Protein AF-A0A815AAV8-F1 (afdb_monomer)

Radius of gyration: 46.75 Å; Cα contacts (8 Å, |Δi|>4): 54; chains: 1; bounding box: 108×46×144 Å

Solvent-accessible surface area (backbone atoms only — not comparable to full-atom values): 14112 Å² total; per-residue (Å²): 130,71,78,63,59,63,57,61,59,57,62,67,58,63,65,59,54,64,58,54,57,60,62,62,68,70,74,80,82,80,85,85,88,85,92,78,97,67,88,74,81,70,80,81,64,64,91,87,64,76,57,72,62,58,58,65,63,33,88,57,62,83,54,61,83,68,66,88,52,78,56,52,62,54,51,54,49,52,53,50,52,52,53,50,39,50,52,50,26,55,50,30,47,53,52,26,53,54,31,49,53,51,41,56,56,51,71,72,41,89,85,62,54,69,71,57,56,49,52,39,52,53,49,29,53,52,28,49,56,48,26,52,52,33,45,52,53,38,51,49,51,54,49,53,54,57,68,47,43,63,62,52,51,52,56,52,46,56,53,48,53,55,50,50,55,52,49,52,51,54,52,51,51,51,52,53,52,52,51,53,50,52,57,74,67,44,57,89,76,38,66,67,55,54,50,53,51,52,52,51,53,50,55,60,69,65,64,52,72,65,63,52,52,50,53,44,29,48,72,75,38,88,64,40,88,72,84,72,93,67,94,74,81,83,82,129

Foldseek 3Di:
DPVPVLVVVVVVPPPPVVVVVVVVVVPPDDDDDDDDDDPDPPPPPPPPPDDVVVVVPPPCVVVPLPPVCPCVVVVVVLVVQLVVLVVQLVVLVVQLVVLVVVLVVQVPDPPDDPVVNVVSVVSNVVSVVSNVVSVVVNVVSVVVVVVCVVVVVVVVVVSVVVNVVVVVVVVVVVVVVVVSVVVVPPCVPDVVVVVVVVVVVVVVVPDDPVVVVVVCCCPPNDVPDDDDDDDDDPDD

InterPro domains:
  IPR027267 AH/BAR domain superfamily [G3DSA:1.20.1270.60] (69-222)
  IPR027267 AH/BAR domain superfamily [SSF103657] (76-233)

Mean predicted aligned error: 16.75 Å

Structure (mmCIF, N/CA/C/O backbone):
data_AF-A0A815AAV8-F1
#
_entry.id   AF-A0A815AAV8-F1
#
loop_
_atom_site.group_PDB
_atom_site.id
_atom_site.type_symbol
_atom_site.label_atom_id
_atom_site.label_alt_id
_atom_site.label_comp_id
_atom_site.label_asym_id
_atom_site.label_entity_id
_atom_site.label_seq_id
_atom_site.pdbx_PDB_ins_code
_atom_site.Cartn_x
_atom_site.Cartn_y
_atom_site.Cartn_z
_atom_site.occupancy
_atom_site.B_iso_or_equiv
_atom_site.auth_seq_id
_atom_site.auth_comp_id
_atom_site.auth_asym_id
_atom_site.auth_atom_id
_atom_site.pdbx_PDB_model_num
ATOM 1 N N . MET A 1 1 ? -5.341 -4.456 19.714 1.00 33.59 1 MET A N 1
ATOM 2 C CA . MET A 1 1 ? -4.659 -4.793 18.442 1.00 33.59 1 MET A CA 1
ATOM 3 C C . MET A 1 1 ? -4.976 -3.816 17.299 1.00 33.59 1 MET A C 1
ATOM 5 O O . MET A 1 1 ? -4.278 -3.845 16.300 1.00 33.59 1 MET A O 1
ATOM 9 N N . THR A 1 2 ? -5.929 -2.890 17.454 1.00 35.12 2 THR A N 1
ATOM 10 C CA . THR A 1 2 ? -6.376 -1.930 16.420 1.00 35.12 2 THR A CA 1
ATOM 11 C C . THR A 1 2 ? -5.434 -0.741 16.169 1.00 35.12 2 THR A C 1
ATOM 13 O O . THR A 1 2 ? -5.364 -0.239 15.056 1.00 35.12 2 THR A O 1
ATOM 16 N N . LYS A 1 3 ? -4.620 -0.333 17.154 1.00 36.94 3 LYS A N 1
ATOM 17 C CA . LYS A 1 3 ? -3.785 0.887 17.060 1.00 36.94 3 LYS A CA 1
ATOM 18 C C . LYS A 1 3 ? -2.592 0.823 16.090 1.00 36.94 3 LYS A C 1
ATOM 20 O O . LYS A 1 3 ? -2.018 1.862 15.782 1.00 36.94 3 LYS A O 1
ATOM 25 N N . ASN A 1 4 ? -2.187 -0.364 15.630 1.00 33.09 4 ASN A N 1
ATOM 26 C CA . ASN A 1 4 ? -1.029 -0.498 14.732 1.00 33.09 4 ASN A CA 1
ATOM 27 C C . ASN A 1 4 ? -1.376 -0.307 13.251 1.00 33.09 4 ASN A C 1
ATOM 29 O O . ASN A 1 4 ? -0.506 0.087 12.480 1.00 33.09 4 ASN A O 1
ATOM 33 N N . TRP A 1 5 ? -2.629 -0.540 12.860 1.00 35.09 5 TRP A N 1
ATOM 34 C CA . TRP A 1 5 ? -3.048 -0.453 11.460 1.00 35.09 5 TRP A CA 1
ATOM 35 C C . TRP A 1 5 ? -3.215 1.001 11.004 1.00 35.09 5 TRP A C 1
ATOM 37 O O . TRP A 1 5 ? -2.760 1.364 9.922 1.00 35.09 5 TRP A O 1
ATOM 47 N N . GLU A 1 6 ? -3.740 1.867 11.877 1.00 35.12 6 GLU A N 1
ATOM 48 C CA . GLU A 1 6 ? -3.907 3.302 11.599 1.00 35.12 6 GLU A CA 1
ATOM 49 C C . GLU A 1 6 ? -2.572 4.018 11.333 1.00 35.12 6 GLU A C 1
ATOM 51 O O . GLU A 1 6 ? -2.491 4.890 10.473 1.00 35.12 6 GLU A O 1
ATOM 56 N N . ARG A 1 7 ? -1.497 3.631 12.037 1.00 36.56 7 ARG A N 1
ATOM 57 C CA . ARG A 1 7 ? -0.166 4.246 11.880 1.00 36.56 7 ARG A CA 1
ATOM 58 C C . ARG A 1 7 ? 0.551 3.836 10.596 1.00 36.56 7 ARG A C 1
ATOM 60 O O . ARG A 1 7 ? 1.306 4.642 10.060 1.00 36.56 7 ARG A O 1
ATOM 67 N N . PHE A 1 8 ? 0.337 2.613 10.114 1.00 32.69 8 PHE A N 1
ATOM 68 C CA . PHE A 1 8 ? 1.000 2.121 8.903 1.00 32.69 8 PHE A CA 1
ATOM 69 C C . PHE A 1 8 ? 0.417 2.760 7.635 1.00 32.69 8 PHE A C 1
ATOM 71 O O . PHE A 1 8 ? 1.166 3.103 6.723 1.00 32.69 8 PHE A O 1
ATOM 78 N N . PHE A 1 9 ? -0.897 3.003 7.613 1.00 36.38 9 PHE A N 1
ATOM 79 C CA . PHE A 1 9 ? -1.573 3.661 6.491 1.00 36.38 9 PHE A CA 1
ATOM 80 C C . PHE A 1 9 ? -1.271 5.167 6.405 1.00 36.38 9 PHE A C 1
ATOM 82 O O . PHE A 1 9 ? -1.051 5.689 5.313 1.00 36.38 9 PHE A O 1
ATOM 89 N N . PHE A 1 10 ? -1.192 5.864 7.545 1.00 36.69 10 PHE A N 1
ATOM 90 C CA . PHE A 1 10 ? -0.995 7.322 7.578 1.00 36.69 10 PHE A CA 1
ATOM 91 C C . PHE A 1 10 ? 0.394 7.781 7.109 1.00 36.69 10 PHE A C 1
ATOM 93 O O . PHE A 1 10 ? 0.521 8.825 6.478 1.00 36.69 10 PHE A O 1
ATOM 100 N N . ILE A 1 11 ? 1.450 7.013 7.399 1.00 40.12 11 ILE A N 1
ATOM 101 C CA . ILE A 1 11 ? 2.832 7.434 7.100 1.00 40.12 11 ILE A CA 1
ATOM 102 C C . ILE A 1 11 ? 3.170 7.259 5.611 1.00 40.12 11 ILE A C 1
ATOM 104 O O . ILE A 1 11 ? 3.968 8.021 5.070 1.00 40.12 11 ILE A O 1
ATOM 108 N N . SER A 1 12 ? 2.550 6.291 4.929 1.00 40.09 12 SER A N 1
ATOM 109 C CA . SER A 1 12 ? 2.880 5.992 3.531 1.00 40.09 12 SER A CA 1
ATOM 110 C C . SER A 1 12 ? 2.244 6.970 2.533 1.00 40.09 12 SER A C 1
ATOM 112 O O . SER A 1 12 ? 2.789 7.171 1.447 1.00 40.09 12 SER A O 1
ATOM 114 N N . CYS A 1 13 ? 1.129 7.617 2.899 1.00 40.25 13 CYS A N 1
ATOM 115 C CA . CYS A 1 13 ? 0.383 8.462 1.970 1.00 40.25 13 CYS A CA 1
ATOM 116 C C . CYS A 1 13 ? 0.801 9.941 1.993 1.00 40.25 13 CYS A C 1
ATOM 118 O O . CYS A 1 13 ? 0.977 10.516 0.929 1.00 40.25 13 CYS A O 1
ATOM 120 N N . ASP A 1 14 ? 1.053 10.563 3.149 1.00 39.22 14 ASP A N 1
ATOM 121 C CA . ASP A 1 14 ? 1.273 12.024 3.192 1.00 39.22 14 ASP A CA 1
ATOM 122 C C . ASP A 1 14 ? 2.685 12.479 2.775 1.00 39.22 14 ASP A C 1
ATOM 124 O O . ASP A 1 14 ? 2.860 13.572 2.233 1.00 39.22 14 ASP A O 1
ATOM 128 N N . GLN A 1 15 ? 3.725 11.664 2.990 1.00 41.19 15 GLN A N 1
ATOM 129 C CA . GLN A 1 15 ? 5.104 12.146 2.800 1.00 41.19 15 GLN A CA 1
ATOM 130 C C . GLN A 1 15 ? 5.616 12.079 1.356 1.00 41.19 15 GLN A C 1
ATOM 132 O O . GLN A 1 15 ? 6.519 12.835 1.001 1.00 41.19 15 GLN A O 1
ATOM 137 N N . HIS A 1 16 ? 5.035 11.242 0.491 1.00 46.91 16 HIS A N 1
ATOM 138 C CA . HIS A 1 16 ? 5.487 11.144 -0.902 1.00 46.91 16 HIS A CA 1
ATOM 139 C C . HIS A 1 16 ? 4.885 12.208 -1.832 1.00 46.91 16 HIS A C 1
ATOM 141 O O . HIS A 1 16 ? 5.521 12.570 -2.823 1.00 46.91 16 HIS A O 1
ATOM 147 N N . TRP A 1 17 ? 3.710 12.759 -1.517 1.00 41.12 17 TRP A N 1
ATOM 148 C CA . TRP A 1 17 ? 3.059 13.756 -2.377 1.00 41.12 17 TRP A CA 1
ATOM 149 C C . TRP A 1 17 ? 3.704 15.148 -2.295 1.00 41.12 17 TRP A C 1
ATOM 151 O O . TRP A 1 17 ? 3.818 15.830 -3.315 1.00 41.12 17 TRP A O 1
ATOM 161 N N . LEU A 1 18 ? 4.218 15.548 -1.126 1.00 37.09 18 LEU A N 1
ATOM 162 C CA . LEU A 1 18 ? 4.901 16.841 -0.948 1.00 37.09 18 LEU A CA 1
ATOM 163 C C . LEU A 1 18 ? 6.240 16.936 -1.700 1.00 37.09 18 LEU A C 1
ATOM 165 O O . LEU A 1 18 ? 6.660 18.032 -2.075 1.00 37.09 18 LEU A O 1
ATOM 169 N N . VAL A 1 19 ? 6.896 15.803 -1.966 1.00 43.88 19 VAL A N 1
ATOM 170 C CA . VAL A 1 19 ? 8.158 15.768 -2.725 1.00 43.88 19 VAL A CA 1
ATOM 171 C C . VAL A 1 19 ? 7.905 15.942 -4.228 1.00 43.88 19 VAL A C 1
ATOM 173 O O . VAL A 1 19 ? 8.638 16.672 -4.890 1.00 43.88 19 VAL A O 1
ATOM 176 N N . TYR A 1 20 ? 6.828 15.358 -4.766 1.00 41.50 20 TYR A N 1
ATOM 177 C CA . TYR A 1 20 ? 6.491 15.482 -6.191 1.00 41.50 20 TYR A CA 1
ATOM 178 C C . TYR A 1 20 ? 5.939 16.866 -6.572 1.00 41.50 20 TYR A C 1
ATOM 180 O O . TYR A 1 20 ? 6.211 17.345 -7.674 1.00 41.50 20 TYR A O 1
ATOM 188 N N . PHE A 1 21 ? 5.228 17.552 -5.669 1.00 37.03 21 PHE A N 1
ATOM 189 C CA . PHE A 1 21 ? 4.669 18.880 -5.959 1.00 37.03 21 PHE A CA 1
ATOM 190 C C . PHE A 1 21 ? 5.745 19.977 -6.078 1.00 37.03 21 PHE A C 1
ATOM 192 O O . PHE A 1 21 ? 5.606 20.884 -6.894 1.00 37.03 21 PHE A O 1
ATOM 199 N N . ASN A 1 22 ? 6.854 19.872 -5.335 1.00 38.50 22 ASN A N 1
ATOM 200 C CA . ASN A 1 22 ? 7.969 20.827 -5.430 1.00 38.50 22 ASN A CA 1
ATOM 201 C C . ASN A 1 22 ? 8.879 20.597 -6.649 1.00 38.50 22 ASN A C 1
ATOM 203 O O . ASN A 1 22 ? 9.548 21.526 -7.094 1.00 38.50 22 ASN A O 1
ATOM 207 N N . LEU A 1 23 ? 8.900 19.385 -7.215 1.00 39.41 23 LEU A N 1
ATOM 208 C CA . LEU A 1 23 ? 9.674 19.089 -8.425 1.00 39.41 23 LEU A CA 1
ATOM 209 C C . LEU A 1 23 ? 8.960 19.544 -9.708 1.00 39.41 23 LEU A C 1
ATOM 211 O O . LEU A 1 23 ? 9.633 19.930 -10.658 1.00 39.41 23 LEU A O 1
ATOM 215 N N . LEU A 1 24 ? 7.619 19.564 -9.734 1.00 38.41 24 LEU A N 1
ATOM 216 C CA . LEU A 1 24 ? 6.859 20.026 -10.906 1.00 38.41 24 LEU A CA 1
ATOM 217 C C . LEU A 1 24 ? 6.757 21.557 -11.023 1.00 38.41 24 LEU A C 1
ATOM 219 O O . LEU A 1 24 ? 6.668 22.075 -12.134 1.00 38.41 24 LEU A O 1
ATOM 223 N N . THR A 1 25 ? 6.780 22.299 -9.913 1.00 37.84 25 THR A N 1
ATOM 224 C CA . THR A 1 25 ? 6.672 23.773 -9.927 1.00 37.84 25 THR A CA 1
ATOM 225 C C . THR A 1 25 ? 7.999 24.479 -10.213 1.00 37.84 25 THR A C 1
ATOM 227 O O . THR A 1 25 ? 8.003 25.658 -10.561 1.00 37.84 25 THR A O 1
ATOM 230 N N . ALA A 1 26 ? 9.127 23.767 -10.143 1.00 35.69 26 ALA A N 1
ATOM 231 C CA . ALA A 1 26 ? 10.450 24.322 -10.425 1.00 35.69 26 ALA A CA 1
ATOM 232 C C . ALA A 1 26 ? 10.767 24.457 -11.932 1.00 35.69 26 ALA A C 1
ATOM 234 O O . ALA A 1 26 ? 11.749 25.106 -12.288 1.00 35.69 26 ALA A O 1
ATOM 235 N N . SER A 1 27 ? 9.960 23.878 -12.832 1.00 37.19 27 SER A N 1
ATOM 236 C CA . SER A 1 27 ? 10.268 23.821 -14.273 1.00 37.19 27 SER A CA 1
ATOM 237 C C . SER A 1 27 ? 9.536 24.844 -15.156 1.00 37.19 27 SER A C 1
ATOM 239 O O . SER A 1 27 ? 9.713 24.808 -16.370 1.00 37.19 27 SER A O 1
ATOM 241 N N . THR A 1 28 ? 8.745 25.774 -14.607 1.00 34.75 28 THR A N 1
ATOM 242 C CA . THR A 1 28 ? 7.896 26.678 -15.420 1.00 34.75 28 THR A CA 1
ATOM 243 C C . THR A 1 28 ? 8.310 28.153 -15.443 1.00 34.75 28 THR A C 1
ATOM 245 O O . THR A 1 28 ? 7.486 29.009 -15.754 1.00 34.75 28 THR A O 1
ATOM 248 N N . THR A 1 29 ? 9.576 28.491 -15.191 1.00 33.28 29 THR A N 1
ATOM 249 C CA . THR A 1 29 ? 10.053 29.880 -15.355 1.00 33.28 29 THR A CA 1
ATOM 250 C C . THR A 1 29 ? 11.360 29.961 -16.130 1.00 33.28 29 THR A C 1
ATOM 252 O O . THR A 1 29 ? 12.425 30.115 -15.548 1.00 33.28 29 THR A O 1
ATOM 255 N N . THR A 1 30 ? 11.261 29.937 -17.460 1.00 32.66 30 THR A N 1
ATOM 256 C CA . THR A 1 30 ? 12.234 30.586 -18.353 1.00 32.66 30 THR A CA 1
ATOM 257 C C . THR A 1 30 ? 11.549 31.030 -19.646 1.00 32.66 30 THR A C 1
ATOM 259 O O . THR A 1 30 ? 11.297 30.256 -20.566 1.00 32.66 30 THR A O 1
ATOM 262 N N . THR A 1 31 ? 11.231 32.320 -19.710 1.00 33.12 31 THR A N 1
ATOM 263 C CA . THR A 1 31 ? 10.809 33.039 -20.915 1.00 33.12 31 THR A CA 1
ATOM 264 C C . THR A 1 31 ? 12.001 33.311 -21.840 1.00 33.12 31 THR A C 1
ATOM 266 O O . THR A 1 31 ? 12.939 33.991 -21.441 1.00 33.12 31 THR A O 1
ATOM 269 N N . SER A 1 32 ? 11.909 32.776 -23.067 1.00 35.50 32 SER A N 1
ATOM 270 C CA . SER A 1 32 ? 12.352 33.299 -24.382 1.00 35.50 32 SER A CA 1
ATOM 271 C C . SER A 1 32 ? 13.675 34.080 -24.512 1.00 35.50 32 SER A C 1
ATOM 273 O O . SER A 1 32 ? 13.811 35.156 -23.937 1.00 35.50 32 SER A O 1
ATOM 275 N N . THR A 1 33 ? 14.552 33.681 -25.454 1.00 31.72 33 THR A N 1
ATOM 276 C CA . THR A 1 33 ? 14.692 34.272 -26.821 1.00 31.72 33 THR A CA 1
ATOM 277 C C . THR A 1 33 ? 15.833 33.583 -27.615 1.00 31.72 33 THR A C 1
ATOM 279 O O . THR A 1 33 ? 16.850 33.204 -27.043 1.00 31.72 33 THR A O 1
ATOM 282 N N . THR A 1 34 ? 15.680 33.529 -28.951 1.00 33.16 34 THR A N 1
ATOM 283 C CA . THR A 1 34 ? 16.693 33.364 -30.036 1.00 33.16 34 THR A CA 1
ATOM 284 C C . THR A 1 34 ? 17.051 31.965 -30.590 1.00 33.16 34 THR A C 1
ATOM 286 O O . THR A 1 34 ? 17.905 31.251 -30.087 1.00 33.16 34 THR A O 1
ATOM 289 N N . THR A 1 35 ? 16.382 31.647 -31.710 1.00 44.59 35 THR A N 1
ATOM 290 C CA . THR A 1 35 ? 16.832 30.987 -32.960 1.00 44.59 35 THR A CA 1
ATOM 291 C C . THR A 1 35 ? 18.072 30.077 -32.954 1.00 44.59 35 THR A C 1
ATOM 293 O O . THR A 1 35 ? 19.193 30.563 -33.084 1.00 44.59 35 THR A O 1
ATOM 296 N N . ALA A 1 36 ? 17.848 28.760 -33.028 1.00 31.20 36 ALA A N 1
ATOM 297 C CA . ALA A 1 36 ? 18.640 27.828 -33.840 1.00 31.20 36 ALA A CA 1
ATOM 298 C C . ALA A 1 36 ? 17.869 26.509 -34.023 1.00 31.20 36 ALA A C 1
ATOM 300 O O . ALA A 1 36 ? 17.367 25.927 -33.065 1.00 31.20 36 ALA A O 1
ATOM 301 N N . THR A 1 37 ? 17.747 26.069 -35.272 1.00 40.12 37 THR A N 1
ATOM 302 C CA . THR A 1 37 ? 17.062 24.842 -35.685 1.00 40.12 37 THR A CA 1
ATOM 303 C C . THR A 1 37 ? 17.917 23.622 -35.343 1.00 40.12 37 THR A C 1
ATOM 305 O O . THR A 1 37 ? 18.873 23.311 -36.048 1.00 40.12 37 THR A O 1
ATOM 308 N N . THR A 1 38 ? 17.541 22.903 -34.290 1.00 34.62 38 THR A N 1
ATOM 309 C CA . THR A 1 38 ? 18.005 21.542 -33.980 1.00 34.62 38 THR A CA 1
ATOM 310 C C . THR A 1 38 ? 16.770 20.683 -33.708 1.00 34.62 38 THR A C 1
ATOM 312 O O . THR A 1 38 ? 15.852 21.156 -33.035 1.00 34.62 38 THR A O 1
ATOM 315 N N . PRO A 1 39 ? 16.689 19.440 -34.219 1.00 36.62 39 PRO A N 1
ATOM 316 C CA . PRO A 1 39 ? 15.568 18.567 -33.913 1.00 36.62 39 PRO A CA 1
ATOM 317 C C . PRO A 1 39 ? 15.679 18.156 -32.445 1.00 36.62 39 PRO A C 1
ATOM 319 O O . PRO A 1 39 ? 16.471 17.293 -32.073 1.00 36.62 39 PRO A O 1
ATOM 322 N N . ILE A 1 40 ? 14.903 18.833 -31.600 1.00 34.09 40 ILE A N 1
ATOM 323 C CA . ILE A 1 40 ? 14.674 18.438 -30.217 1.00 34.09 40 ILE A CA 1
ATOM 324 C C . ILE A 1 40 ? 14.098 17.030 -30.286 1.00 34.09 40 ILE A C 1
ATOM 326 O O . ILE A 1 40 ? 13.036 16.812 -30.871 1.00 34.09 40 ILE A O 1
ATOM 330 N N . MET A 1 41 ? 14.836 16.078 -29.723 1.00 33.16 41 MET A N 1
ATOM 331 C CA . MET A 1 41 ? 14.377 14.724 -29.476 1.00 33.16 41 MET A CA 1
ATOM 332 C C . MET A 1 41 ? 13.163 14.849 -28.549 1.00 33.16 41 MET A C 1
ATOM 334 O O . MET A 1 41 ? 13.297 14.963 -27.333 1.00 33.16 41 MET A O 1
ATOM 338 N N . GLN A 1 42 ? 11.970 14.959 -29.138 1.00 38.84 42 GLN A N 1
ATOM 339 C CA . GLN A 1 42 ? 10.720 14.841 -28.409 1.00 38.84 42 GLN A CA 1
ATOM 340 C C . GLN A 1 42 ? 10.793 13.492 -27.710 1.00 38.84 42 GLN A C 1
ATOM 342 O O . GLN A 1 42 ? 10.853 12.460 -28.376 1.00 38.84 42 GLN A O 1
ATOM 347 N N . CYS A 1 43 ? 10.847 13.501 -26.377 1.00 35.19 43 CYS A N 1
ATOM 348 C CA . CYS A 1 43 ? 10.586 12.313 -25.587 1.00 35.19 43 CYS A CA 1
ATOM 349 C C . CYS A 1 43 ? 9.253 11.751 -26.078 1.00 35.19 43 CYS A C 1
ATOM 351 O O . CYS A 1 43 ? 8.195 12.317 -25.798 1.00 35.19 43 CYS A O 1
ATOM 353 N N . ILE A 1 44 ? 9.314 10.666 -26.849 1.00 42.00 44 ILE A N 1
ATOM 354 C CA . ILE A 1 44 ? 8.157 9.867 -27.223 1.00 42.00 44 ILE A CA 1
ATOM 355 C C . ILE A 1 44 ? 7.772 9.108 -25.951 1.00 42.00 44 ILE A C 1
ATOM 357 O O . ILE A 1 44 ? 8.018 7.918 -25.801 1.00 42.00 44 ILE A O 1
ATOM 361 N N . LEU A 1 45 ? 7.201 9.828 -24.987 1.00 41.50 45 LEU A N 1
ATOM 362 C CA . LEU A 1 45 ? 6.194 9.214 -24.145 1.00 41.50 45 LEU A CA 1
ATOM 363 C C . LEU A 1 45 ? 5.032 8.912 -25.095 1.00 41.50 45 LEU A C 1
ATOM 365 O O . LEU A 1 45 ? 4.616 9.820 -25.824 1.00 41.50 45 LEU A O 1
ATOM 369 N N . PRO A 1 46 ? 4.539 7.665 -25.163 1.00 36.91 46 PRO A N 1
ATOM 370 C CA . PRO A 1 46 ? 3.406 7.340 -26.011 1.00 36.91 46 PRO A CA 1
ATOM 371 C C . PRO A 1 46 ? 2.246 8.264 -25.627 1.00 36.91 46 PRO A C 1
ATOM 373 O O . PRO A 1 46 ? 1.645 8.122 -24.564 1.00 36.91 46 PRO A O 1
ATOM 376 N N . GLN A 1 47 ? 1.934 9.229 -26.499 1.00 44.56 47 GLN A N 1
ATOM 377 C CA . GLN A 1 47 ? 0.889 10.241 -26.2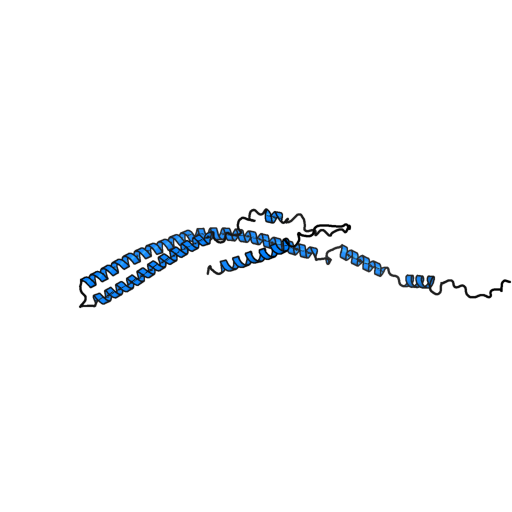85 1.00 44.56 47 GLN A CA 1
ATOM 378 C C . GLN A 1 47 ? -0.514 9.628 -26.116 1.00 44.56 47 GLN A C 1
ATOM 380 O O . GLN A 1 47 ? -1.477 10.339 -25.844 1.00 44.56 47 GLN A O 1
ATOM 385 N N . SER A 1 48 ? -0.644 8.308 -26.255 1.00 42.72 48 SER A N 1
ATOM 386 C CA . SER A 1 48 ? -1.882 7.557 -26.086 1.00 42.72 48 SER A CA 1
ATOM 387 C C . SER A 1 48 ? -2.100 6.978 -24.684 1.00 42.72 48 SER A C 1
ATOM 389 O O . SER A 1 48 ? -3.185 6.445 -24.442 1.00 42.72 48 SER A O 1
ATOM 391 N N . GLN A 1 49 ? -1.153 7.074 -23.740 1.00 45.72 49 GLN A N 1
ATOM 392 C CA . GLN A 1 49 ? -1.355 6.521 -22.394 1.00 45.72 49 GLN A CA 1
ATOM 393 C C . GLN A 1 49 ? -0.935 7.504 -21.290 1.00 45.72 49 GLN A C 1
ATOM 395 O O . GLN A 1 49 ? 0.234 7.776 -21.059 1.00 45.72 49 GLN A O 1
ATOM 400 N N . THR A 1 50 ? -1.968 8.030 -20.620 1.00 48.94 50 THR A N 1
ATOM 401 C CA . THR A 1 50 ? -1.958 8.858 -19.401 1.00 48.94 50 THR A CA 1
ATOM 402 C C . THR A 1 50 ? -1.335 10.249 -19.529 1.00 48.94 50 THR A C 1
ATOM 404 O O . THR A 1 50 ? -0.278 10.541 -18.978 1.00 48.94 50 THR A O 1
ATOM 407 N N . THR A 1 51 ? -2.053 11.166 -20.183 1.00 44.72 51 THR A N 1
ATOM 408 C CA . THR A 1 51 ? -1.897 12.598 -19.898 1.00 44.72 51 THR A CA 1
ATOM 409 C C . THR A 1 51 ? -2.172 12.869 -18.405 1.00 44.72 51 THR A C 1
ATOM 411 O O . THR A 1 51 ? -3.036 12.208 -17.816 1.00 44.72 51 THR A O 1
ATOM 414 N N . PRO A 1 52 ? -1.506 13.859 -17.775 1.00 49.62 52 PRO A N 1
ATOM 415 C CA . PRO A 1 52 ? -1.805 14.303 -16.404 1.00 49.62 52 PRO A CA 1
ATOM 416 C C . PRO A 1 52 ? -3.291 14.644 -16.191 1.00 49.62 52 PRO A C 1
ATOM 418 O O . PRO A 1 52 ? -3.828 14.502 -15.096 1.00 49.62 52 PRO A O 1
ATOM 421 N N . GLU A 1 53 ? -3.989 15.019 -17.265 1.00 48.53 53 GLU A N 1
ATOM 422 C CA . GLU A 1 53 ? -5.434 15.245 -17.292 1.00 48.53 53 GLU A CA 1
ATOM 423 C C . GLU A 1 53 ? -6.261 14.015 -16.910 1.00 48.53 53 GLU A C 1
ATOM 425 O O . GLU A 1 53 ? -7.340 14.177 -16.353 1.00 48.53 53 GLU A O 1
ATOM 430 N N . LYS A 1 54 ? -5.787 12.782 -17.134 1.00 50.91 54 LYS A N 1
ATOM 431 C CA . LYS A 1 54 ? -6.521 11.567 -16.734 1.00 50.91 54 LYS A CA 1
ATOM 432 C C . LYS A 1 54 ? -6.463 11.322 -15.223 1.00 50.91 54 LYS A C 1
ATOM 434 O O . LYS A 1 54 ? -7.409 10.796 -14.648 1.00 50.91 54 LYS A O 1
ATOM 439 N N . TYR A 1 55 ? -5.381 11.765 -14.582 1.00 48.94 55 TYR A N 1
ATOM 440 C CA . TYR A 1 55 ? -5.285 11.819 -13.125 1.00 48.94 55 TYR A CA 1
ATOM 441 C C . TYR A 1 55 ? -6.194 12.921 -12.576 1.00 48.94 55 TYR A C 1
ATOM 443 O O . TYR A 1 55 ? -7.007 12.658 -11.699 1.00 48.94 55 TYR A O 1
ATOM 451 N N . LEU A 1 56 ? -6.155 14.121 -13.160 1.00 51.12 56 LEU A N 1
ATOM 452 C CA . LEU A 1 56 ? -7.002 15.248 -12.741 1.00 51.12 56 LEU A CA 1
ATOM 453 C C . LEU A 1 56 ? -8.501 15.053 -13.031 1.00 51.12 56 LEU A C 1
ATOM 455 O O . LEU A 1 56 ? -9.332 15.612 -12.325 1.00 51.12 56 LEU A O 1
ATOM 459 N N . SER A 1 57 ? -8.857 14.261 -14.043 1.00 52.22 57 SER A N 1
ATOM 460 C CA . SER A 1 57 ? -10.247 13.901 -14.375 1.00 52.22 57 SER A CA 1
ATOM 461 C C . SER A 1 57 ? -10.726 12.631 -13.678 1.00 52.22 57 SER A C 1
ATOM 463 O O . SER A 1 57 ? -11.871 12.218 -13.874 1.00 52.22 57 SER A O 1
ATOM 465 N N . ASN A 1 58 ? -9.884 12.014 -12.843 1.00 53.34 58 ASN A N 1
ATOM 466 C CA . ASN A 1 58 ? -10.333 10.952 -11.967 1.00 53.34 58 ASN A CA 1
ATOM 467 C C . ASN A 1 58 ? -11.402 11.539 -11.020 1.00 53.34 58 ASN A C 1
ATOM 469 O O . ASN A 1 58 ? -11.077 12.445 -10.253 1.00 53.34 58 ASN A O 1
ATOM 473 N N . PRO A 1 59 ? -12.659 11.051 -11.016 1.00 56.56 59 PRO A N 1
ATOM 474 C CA . PRO A 1 59 ? -13.722 11.582 -10.150 1.00 56.56 59 PRO A CA 1
ATOM 475 C C . PRO A 1 59 ? -13.417 11.463 -8.644 1.00 56.56 59 PRO A C 1
ATOM 477 O O . PRO A 1 59 ? -14.179 11.972 -7.816 1.00 56.56 59 PRO A O 1
ATOM 480 N N . TRP A 1 60 ? -12.320 10.784 -8.296 1.00 51.88 60 TRP A N 1
ATOM 481 C CA . TRP A 1 60 ? -11.766 10.635 -6.955 1.00 51.88 60 TRP A CA 1
ATOM 482 C C . TRP A 1 60 ? -10.688 11.682 -6.605 1.00 51.88 60 TRP A C 1
ATOM 484 O O . TRP A 1 60 ? -10.435 11.907 -5.423 1.00 51.88 60 TRP A O 1
ATOM 494 N N . HIS A 1 61 ? -10.088 12.374 -7.583 1.00 45.81 61 HIS A N 1
ATOM 495 C CA . HIS A 1 61 ? -9.183 13.501 -7.332 1.00 45.81 61 HIS A CA 1
ATOM 496 C C . HIS A 1 61 ? -9.999 14.680 -6.769 1.00 45.81 61 HIS A C 1
ATOM 498 O O . HIS A 1 61 ? -10.771 15.320 -7.476 1.00 45.81 61 HIS A O 1
ATOM 504 N N . GLY A 1 62 ? -9.877 14.934 -5.463 1.00 48.28 62 GLY A N 1
ATOM 505 C CA . GLY A 1 62 ? -10.595 16.005 -4.754 1.00 48.28 62 GLY A CA 1
ATOM 506 C C . GLY A 1 62 ? -11.773 15.542 -3.889 1.00 48.28 62 GLY A C 1
ATOM 507 O O . GLY A 1 62 ? -12.196 16.282 -3.003 1.00 48.28 62 GLY A O 1
ATOM 508 N N . LYS A 1 63 ? -12.254 14.302 -4.049 1.00 51.56 63 LYS A N 1
ATOM 509 C CA . LYS A 1 63 ? -13.127 13.658 -3.053 1.00 51.56 63 LYS A CA 1
ATOM 510 C C . LYS A 1 63 ? -12.223 12.985 -2.032 1.00 51.56 63 LYS A C 1
ATOM 512 O O . LYS A 1 63 ? -11.835 11.845 -2.256 1.00 51.56 63 LYS A O 1
ATOM 517 N N . GLY A 1 64 ? -11.837 13.738 -0.998 1.00 50.41 64 GLY A N 1
ATOM 518 C CA . GLY A 1 64 ? -10.903 13.365 0.072 1.00 50.41 64 GLY A CA 1
ATOM 519 C C . GLY A 1 64 ? -10.548 11.878 0.111 1.00 50.41 64 GLY A C 1
ATOM 520 O O . GLY A 1 64 ? -11.380 11.049 0.481 1.00 50.41 64 GLY A O 1
ATOM 521 N N . PHE A 1 65 ? -9.322 11.560 -0.316 1.00 56.16 65 PHE A N 1
ATOM 522 C CA . PHE A 1 65 ? -8.715 10.240 -0.180 1.00 56.16 65 PHE A CA 1
ATOM 523 C C . PHE A 1 65 ? -8.877 9.805 1.277 1.00 56.16 65 PHE A C 1
ATOM 525 O O . PHE A 1 65 ? -8.218 10.371 2.140 1.00 56.16 65 PHE A O 1
ATOM 532 N N . CYS A 1 66 ? -9.825 8.891 1.524 1.00 53.62 66 CYS A N 1
ATOM 533 C CA . CYS A 1 66 ? -10.302 8.492 2.848 1.00 53.62 66 CYS A CA 1
ATOM 534 C C . CYS A 1 66 ? -10.496 9.677 3.799 1.00 53.62 66 CYS A C 1
ATOM 536 O O . CYS A 1 66 ? -9.549 10.046 4.474 1.00 53.62 66 CYS A O 1
ATOM 538 N N . GLU A 1 67 ? -11.705 10.236 3.948 1.00 54.88 67 GLU A N 1
ATOM 539 C CA . GLU A 1 67 ? -11.965 11.110 5.102 1.00 54.88 67 GLU A CA 1
ATOM 540 C C . GLU A 1 67 ? -11.615 10.341 6.391 1.00 54.88 67 GLU A C 1
ATOM 542 O O . GLU A 1 67 ? -12.377 9.450 6.783 1.00 54.88 67 GLU A O 1
ATOM 547 N N . PRO A 1 68 ? -10.489 10.643 7.073 1.00 53.56 68 PRO A N 1
ATOM 548 C CA . PRO A 1 68 ? -9.903 9.728 8.059 1.00 53.56 68 PRO A CA 1
ATOM 549 C C . PRO A 1 68 ? -10.746 9.573 9.332 1.00 53.56 68 PRO A C 1
ATOM 551 O O . PRO A 1 68 ? -10.382 8.846 10.251 1.00 53.56 68 PRO A O 1
ATOM 554 N N . ASN A 1 69 ? -11.872 10.286 9.405 1.00 57.59 69 ASN A N 1
ATOM 555 C CA . ASN A 1 69 ? -12.648 10.508 10.613 1.00 57.59 69 ASN A CA 1
ATOM 556 C C . ASN A 1 69 ? -14.119 10.084 10.509 1.00 57.59 69 ASN A C 1
ATOM 558 O O . ASN A 1 69 ? -14.827 10.199 11.513 1.00 57.59 69 ASN A O 1
ATOM 562 N N . GLN A 1 70 ? -14.588 9.580 9.358 1.00 62.12 70 GLN A N 1
ATOM 563 C CA . GLN A 1 70 ? -16.008 9.224 9.195 1.00 62.12 70 GLN A CA 1
ATOM 564 C C . GLN A 1 70 ? -16.474 8.205 10.246 1.00 62.12 70 GLN A C 1
ATOM 566 O O . GLN A 1 70 ? -17.542 8.363 10.833 1.00 62.12 70 GLN A O 1
ATOM 571 N N . TYR A 1 71 ? -15.619 7.241 10.589 1.00 62.81 71 TYR A N 1
ATOM 572 C CA . TYR A 1 71 ? -15.959 6.153 11.512 1.00 62.81 71 TYR A CA 1
ATOM 573 C C . TYR A 1 71 ? -15.274 6.288 12.865 1.00 62.81 71 TYR A C 1
ATOM 575 O O . TYR A 1 71 ? -15.791 5.796 13.863 1.00 62.81 71 TYR A O 1
ATOM 583 N N . LYS A 1 72 ? -14.175 7.050 12.931 1.00 69.44 72 LYS A N 1
ATOM 584 C CA . LYS A 1 72 ? -13.495 7.380 14.185 1.00 69.44 72 LYS A CA 1
ATOM 585 C C . LYS A 1 72 ? -14.452 8.027 15.182 1.00 69.44 72 LYS A C 1
ATOM 587 O O . LYS A 1 72 ? -14.524 7.603 16.324 1.00 69.44 72 LYS A O 1
ATOM 592 N N . SER A 1 73 ? -15.281 8.967 14.723 1.00 65.81 73 SER A N 1
ATOM 593 C CA . SER A 1 73 ? -16.264 9.618 15.594 1.00 65.81 73 SER A CA 1
ATOM 594 C C . SER A 1 73 ? -17.355 8.669 16.114 1.00 65.81 73 SER A C 1
ATOM 596 O O . SER A 1 73 ? -17.868 8.881 17.209 1.00 65.81 73 SER A O 1
ATOM 598 N N . ALA A 1 74 ? -17.720 7.630 15.355 1.00 66.69 74 ALA A N 1
ATOM 599 C CA . ALA A 1 74 ? -18.704 6.633 15.773 1.00 66.69 74 ALA A CA 1
ATOM 600 C C . ALA A 1 74 ? -18.095 5.630 16.763 1.00 66.69 74 ALA A C 1
ATOM 602 O O . ALA A 1 74 ? -18.664 5.410 17.830 1.00 66.69 74 ALA A O 1
ATOM 603 N N . ILE A 1 75 ? -16.900 5.113 16.463 1.00 75.00 75 ILE A N 1
ATOM 604 C CA . ILE A 1 75 ? -16.148 4.223 17.356 1.00 75.00 75 ILE A CA 1
ATOM 605 C C . ILE A 1 75 ? -15.832 4.933 18.676 1.00 75.00 75 ILE A C 1
ATOM 607 O O . ILE A 1 75 ? -16.098 4.374 19.735 1.00 75.00 75 ILE A O 1
ATOM 611 N N . ASP A 1 76 ? -15.351 6.179 18.635 1.00 79.12 76 ASP A N 1
ATOM 612 C CA . ASP A 1 76 ? -15.009 6.957 19.832 1.00 79.12 76 ASP A CA 1
ATOM 613 C C . ASP A 1 76 ? -16.235 7.179 20.739 1.00 79.12 76 ASP A C 1
ATOM 615 O O . ASP A 1 76 ? -16.123 7.135 21.969 1.00 79.12 76 ASP A O 1
ATOM 619 N N . ARG A 1 77 ? -17.430 7.368 20.152 1.00 74.19 77 ARG A N 1
ATOM 620 C CA . ARG A 1 77 ? -18.693 7.461 20.907 1.00 74.19 77 ARG A CA 1
ATOM 621 C C . ARG A 1 77 ? -19.037 6.136 21.587 1.00 74.19 77 ARG A C 1
ATOM 623 O O . ARG A 1 77 ? -19.344 6.137 22.782 1.00 74.19 77 ARG A O 1
ATOM 630 N N . CYS A 1 78 ? -18.948 5.021 20.864 1.00 79.88 78 CYS A N 1
ATOM 631 C CA . CYS A 1 78 ? -19.245 3.692 21.405 1.00 79.88 78 CYS A CA 1
ATOM 632 C C . CYS A 1 78 ? -18.224 3.269 22.475 1.00 79.88 78 CYS A C 1
ATOM 634 O O . CYS A 1 78 ? -18.606 2.770 23.535 1.00 79.88 78 CYS A O 1
ATOM 636 N N . GLU A 1 79 ? -16.934 3.545 22.266 1.00 85.50 79 GLU A N 1
ATOM 637 C CA . GLU A 1 79 ? -15.878 3.308 23.254 1.00 85.50 79 GLU A CA 1
ATOM 638 C C . GLU A 1 79 ? -16.068 4.159 24.517 1.00 85.50 79 GLU A C 1
ATOM 640 O O . GLU A 1 79 ? -15.881 3.661 25.634 1.00 85.50 79 GLU A O 1
ATOM 645 N N . GLY A 1 80 ? -16.468 5.424 24.357 1.00 88.00 80 GLY A N 1
ATOM 646 C CA . GLY A 1 80 ? -16.781 6.325 25.463 1.00 88.00 80 GLY A CA 1
ATOM 647 C C . GLY A 1 80 ? -17.937 5.811 26.323 1.00 88.00 80 GLY A C 1
ATOM 648 O O . GLY A 1 80 ? -17.790 5.693 27.545 1.00 88.00 80 GLY A O 1
ATOM 649 N N . ALA A 1 81 ? -19.051 5.437 25.687 1.00 88.44 81 ALA A N 1
ATOM 650 C CA . ALA A 1 81 ? -20.217 4.870 26.363 1.00 88.44 81 ALA A CA 1
ATOM 651 C C . ALA A 1 81 ? -19.869 3.560 27.089 1.00 88.44 81 ALA A C 1
ATOM 653 O O . ALA A 1 81 ? -20.128 3.423 28.287 1.00 88.44 81 ALA A O 1
ATOM 654 N N . HIS A 1 82 ? -19.182 2.638 26.406 1.00 91.62 82 HIS A N 1
ATOM 655 C CA . HIS A 1 82 ? -18.741 1.366 26.979 1.00 91.62 82 HIS A CA 1
ATOM 656 C C . HIS A 1 82 ? -17.849 1.572 28.209 1.00 91.62 82 HIS A C 1
ATOM 658 O O . HIS A 1 82 ? -18.050 0.938 29.251 1.00 91.62 82 HIS A O 1
ATOM 664 N N . LYS A 1 83 ? -16.882 2.494 28.126 1.00 93.69 83 LYS A N 1
ATOM 665 C CA . LYS A 1 83 ? -15.987 2.817 29.240 1.00 93.69 83 LYS A CA 1
ATOM 666 C C . LYS A 1 83 ? -16.757 3.356 30.448 1.00 93.69 83 LYS A C 1
ATOM 668 O O . LYS A 1 83 ? -16.472 2.910 31.561 1.00 93.69 83 LYS A O 1
ATOM 673 N N . SER A 1 84 ? -17.709 4.269 30.244 1.00 93.19 84 SER A N 1
ATOM 674 C CA . SER A 1 84 ? -18.506 4.849 31.335 1.00 93.19 84 SER A CA 1
ATOM 675 C C . SER A 1 84 ? -19.386 3.797 32.012 1.00 93.19 84 SER A C 1
ATOM 677 O O . SER A 1 84 ? -19.272 3.586 33.221 1.00 93.19 84 SER A O 1
ATOM 679 N N . SER A 1 85 ? -20.184 3.047 31.243 1.00 93.19 85 SER A N 1
ATOM 680 C CA . SER A 1 85 ? -21.086 2.022 31.792 1.00 93.19 85 SER A CA 1
ATOM 681 C C . SER A 1 85 ? -20.330 0.908 32.518 1.00 93.19 85 SER A C 1
ATOM 683 O O . SER A 1 85 ? -20.743 0.462 33.592 1.00 93.19 85 SER A O 1
ATOM 685 N N . LYS A 1 86 ? -19.162 0.508 31.998 1.00 95.38 86 LYS A N 1
ATOM 686 C CA . LYS A 1 86 ? -18.256 -0.415 32.687 1.00 95.38 86 LYS A CA 1
ATOM 687 C C . LYS A 1 86 ? -17.806 0.158 34.034 1.00 95.38 86 LYS A C 1
ATOM 689 O O . LYS A 1 86 ? -17.888 -0.525 35.057 1.00 95.38 86 LYS A O 1
ATOM 694 N N . GLN A 1 87 ? -17.322 1.400 34.059 1.00 96.44 87 GLN A N 1
ATOM 695 C CA . GLN A 1 87 ? -16.855 2.049 35.289 1.00 96.44 87 GLN A CA 1
ATOM 696 C C . GLN A 1 87 ? -17.955 2.145 36.351 1.00 96.44 87 GLN A C 1
ATOM 698 O O . GLN A 1 87 ? -17.688 1.844 37.519 1.00 96.44 87 GLN A O 1
ATOM 703 N N . GLU A 1 88 ? -19.174 2.503 35.954 1.00 94.94 88 GLU A N 1
ATOM 704 C CA . GLU A 1 88 ? -20.341 2.594 36.834 1.00 94.94 88 GLU A CA 1
ATOM 705 C C . GLU A 1 88 ? -20.717 1.240 37.439 1.00 94.94 88 GLU A C 1
ATOM 707 O O . GLU A 1 88 ? -20.866 1.140 38.660 1.00 94.94 88 GLU A O 1
ATOM 712 N N . PHE A 1 89 ? -20.770 0.181 36.624 1.00 96.81 89 PHE A N 1
ATOM 713 C CA . PHE A 1 89 ? -21.027 -1.177 37.106 1.00 96.81 89 PHE A CA 1
ATOM 714 C C . PHE A 1 89 ? -19.969 -1.630 38.122 1.00 96.81 89 PHE A C 1
ATOM 716 O O . PHE A 1 89 ? -20.304 -2.070 39.225 1.00 96.81 89 PHE A O 1
ATOM 723 N N . HIS A 1 90 ? -18.679 -1.464 37.809 1.00 96.56 90 HIS A N 1
ATOM 724 C CA . HIS A 1 90 ? -17.607 -1.829 38.740 1.00 96.56 90 HIS A CA 1
ATOM 725 C C . HIS A 1 90 ? -17.622 -0.976 40.016 1.00 96.56 90 HIS A C 1
ATOM 727 O O . HIS A 1 90 ? -17.282 -1.472 41.093 1.00 96.56 90 HIS A O 1
ATOM 733 N N . HIS A 1 91 ? -17.993 0.303 39.923 1.00 96.31 91 HIS A N 1
ATOM 734 C CA . HIS A 1 91 ? -18.142 1.166 41.090 1.00 96.31 91 HIS A CA 1
ATOM 735 C C . HIS A 1 91 ? -19.287 0.692 41.992 1.00 96.31 91 HIS A C 1
ATOM 737 O O . HIS A 1 91 ? -19.068 0.515 43.193 1.00 96.31 91 HIS A O 1
ATOM 743 N N . ALA A 1 92 ? -20.469 0.434 41.424 1.00 95.38 92 ALA A N 1
ATOM 744 C CA . ALA A 1 92 ? -21.623 -0.091 42.152 1.00 95.38 92 ALA A CA 1
ATOM 745 C C . ALA A 1 92 ? -21.305 -1.443 42.812 1.00 95.38 92 ALA A C 1
ATOM 747 O O . ALA A 1 92 ? -21.558 -1.618 44.002 1.00 95.38 92 ALA A O 1
ATOM 748 N N . SER A 1 93 ? -20.625 -2.339 42.092 1.00 96.31 93 SER A N 1
ATOM 749 C CA . SER A 1 93 ? -20.225 -3.655 42.599 1.00 96.31 93 SER A CA 1
ATOM 750 C C . SER A 1 93 ? -19.235 -3.571 43.774 1.00 96.31 93 SER A C 1
ATOM 752 O O . SER A 1 93 ? -19.393 -4.268 44.778 1.00 96.31 93 SER A O 1
ATOM 754 N N . ARG A 1 94 ? -18.254 -2.652 43.726 1.00 97.31 94 ARG A N 1
ATOM 755 C CA . ARG A 1 94 ? -17.352 -2.398 44.869 1.00 97.31 94 ARG A CA 1
ATOM 756 C C . ARG A 1 94 ? -18.103 -1.859 46.085 1.00 97.31 94 ARG A C 1
ATOM 758 O O . ARG A 1 94 ? -17.821 -2.281 47.204 1.00 97.31 94 ARG A O 1
ATOM 765 N N . LYS A 1 95 ? -19.042 -0.932 45.877 1.00 96.75 95 LYS A N 1
ATOM 766 C CA . LYS A 1 95 ? -19.868 -0.372 46.958 1.00 96.75 95 LYS A CA 1
ATOM 767 C C . LYS A 1 95 ? -20.782 -1.423 47.578 1.00 96.75 95 LYS A C 1
ATOM 769 O O . LYS A 1 95 ? -20.871 -1.484 48.800 1.00 96.75 95 LYS A O 1
ATOM 774 N N . LEU A 1 96 ? -21.360 -2.301 46.761 1.00 95.69 96 LEU A N 1
ATOM 775 C CA . LEU A 1 96 ? -22.134 -3.445 47.225 1.00 95.69 96 LEU A CA 1
ATOM 776 C C . LEU A 1 96 ? -21.291 -4.378 48.101 1.00 95.69 96 LEU A C 1
ATOM 778 O O . LEU A 1 96 ? -21.713 -4.741 49.195 1.00 95.69 96 LEU A O 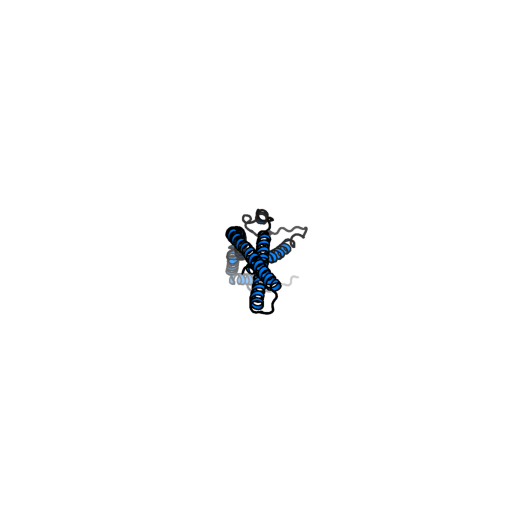1
ATOM 782 N N . HIS A 1 97 ? -20.081 -4.729 47.660 1.00 95.69 97 HIS A N 1
ATOM 783 C CA . HIS A 1 97 ? -19.200 -5.583 48.453 1.00 95.69 97 HIS A CA 1
ATOM 784 C C . HIS A 1 97 ? -18.835 -4.937 49.801 1.00 95.69 97 HIS A C 1
ATOM 786 O O . HIS A 1 97 ? -18.864 -5.613 50.832 1.00 95.69 97 HIS A O 1
ATOM 792 N N . GLN A 1 98 ? -18.538 -3.632 49.811 1.00 95.31 98 GLN A N 1
ATOM 793 C CA . GLN A 1 98 ? -18.280 -2.879 51.043 1.00 95.31 98 GLN A CA 1
ATOM 794 C C . GLN A 1 98 ? -19.496 -2.885 51.982 1.00 95.31 98 GLN A C 1
ATOM 796 O O . GLN A 1 98 ? -19.334 -3.119 53.177 1.00 95.31 98 GLN A O 1
ATOM 801 N N . ALA A 1 99 ? -20.704 -2.683 51.447 1.00 93.19 99 ALA A N 1
ATOM 802 C CA . ALA A 1 99 ? -21.942 -2.698 52.223 1.00 93.19 99 ALA A CA 1
ATOM 803 C C . ALA A 1 99 ? -22.246 -4.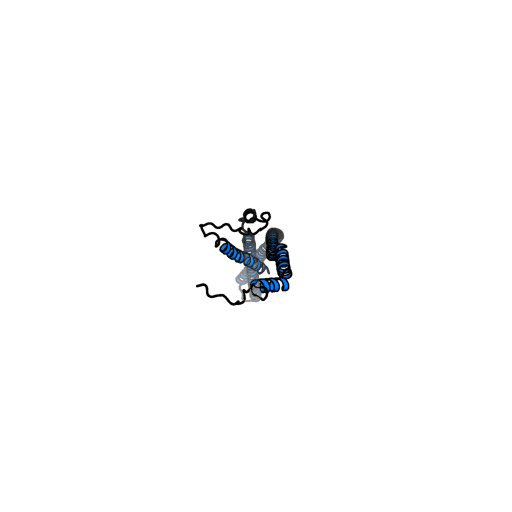088 52.809 1.00 93.19 99 ALA A C 1
ATOM 805 O O . ALA A 1 99 ? -22.552 -4.181 53.994 1.00 93.19 99 ALA A O 1
ATOM 806 N N . LYS A 1 100 ? -22.079 -5.167 52.029 1.00 94.50 100 LYS A N 1
ATOM 807 C CA . LYS A 1 100 ? -22.248 -6.554 52.505 1.00 94.50 100 LYS A CA 1
ATOM 808 C C . LYS A 1 100 ? -21.272 -6.907 53.621 1.00 94.50 100 LYS A C 1
ATOM 810 O O . LYS A 1 100 ? -21.664 -7.485 54.625 1.00 94.50 100 LYS A O 1
ATOM 815 N N . ARG A 1 101 ? -20.010 -6.489 53.492 1.00 93.88 101 ARG A N 1
ATOM 816 C CA . ARG A 1 101 ? -19.011 -6.695 54.549 1.00 93.88 101 ARG A CA 1
ATOM 817 C C . ARG A 1 101 ? -19.380 -5.949 55.833 1.00 93.88 101 ARG A C 1
ATOM 819 O O . ARG A 1 101 ? -19.216 -6.486 56.921 1.00 93.88 101 ARG A O 1
ATOM 826 N N . ALA A 1 102 ? -19.884 -4.721 55.712 1.00 91.56 102 ALA A N 1
ATOM 827 C CA . ALA A 1 102 ? -20.367 -3.960 56.861 1.00 91.56 102 ALA A CA 1
ATOM 828 C C . ALA A 1 102 ? -21.607 -4.612 57.503 1.00 91.56 102 ALA A C 1
ATOM 830 O O . ALA A 1 102 ? -21.738 -4.596 58.724 1.00 91.56 102 ALA A O 1
ATOM 831 N N . GLU A 1 103 ? -22.482 -5.224 56.700 1.00 93.00 103 GLU A N 1
ATOM 832 C CA . GLU A 1 103 ? -23.637 -5.990 57.177 1.00 93.00 103 GLU A CA 1
ATOM 833 C C . GLU A 1 103 ? -23.211 -7.220 57.990 1.00 93.00 103 GLU A C 1
ATOM 835 O O . GLU A 1 103 ? -23.766 -7.457 59.060 1.00 93.00 103 GLU A O 1
ATOM 840 N N . GLU A 1 104 ? -22.210 -7.976 57.531 1.00 92.31 104 GLU A N 1
ATOM 841 C CA . GLU A 1 104 ? -21.664 -9.126 58.267 1.00 92.31 104 GLU A CA 1
ATOM 842 C C . GLU A 1 104 ? -21.063 -8.713 59.616 1.00 92.31 104 GLU A C 1
ATOM 844 O O . GLU A 1 104 ? -21.375 -9.325 60.636 1.00 92.31 104 GLU A O 1
ATOM 849 N N . ILE A 1 105 ? -20.270 -7.636 59.638 1.00 90.31 105 ILE A N 1
ATOM 850 C CA . ILE A 1 105 ? -19.648 -7.117 60.867 1.00 90.31 105 ILE A CA 1
ATOM 851 C C . ILE A 1 105 ? -20.720 -6.683 61.878 1.00 90.31 105 ILE A C 1
ATOM 853 O O . ILE A 1 105 ? -20.673 -7.087 63.039 1.00 90.31 105 ILE A O 1
ATOM 857 N N . ILE A 1 106 ? -21.721 -5.908 61.443 1.00 89.31 106 ILE A N 1
ATOM 858 C CA . ILE A 1 106 ? -22.795 -5.429 62.326 1.00 89.31 106 ILE A CA 1
ATOM 859 C C . ILE A 1 106 ? -23.724 -6.562 62.787 1.00 89.31 106 ILE A C 1
ATOM 861 O O . ILE A 1 106 ? -24.243 -6.508 63.901 1.00 89.31 106 ILE A O 1
ATOM 865 N N . LYS A 1 107 ? -23.932 -7.606 61.976 1.00 87.06 107 LYS A N 1
ATOM 866 C CA . LYS A 1 107 ? -24.697 -8.794 62.396 1.00 87.06 107 LYS A CA 1
ATOM 867 C C . LYS A 1 107 ? -24.037 -9.525 63.564 1.00 87.06 107 LYS A C 1
ATOM 869 O O . LYS A 1 107 ? -24.752 -10.059 64.406 1.00 87.06 107 LYS A O 1
ATOM 874 N N . THR A 1 108 ? -22.706 -9.549 63.613 1.00 87.81 108 THR A N 1
ATOM 875 C CA . THR A 1 108 ? -21.950 -10.182 64.707 1.00 87.81 108 THR A CA 1
ATOM 876 C C . THR A 1 108 ? -21.804 -9.303 65.952 1.00 87.81 108 THR A C 1
ATOM 878 O O . THR A 1 108 ? -21.417 -9.807 67.003 1.00 87.81 108 THR A O 1
ATOM 881 N N . ASP A 1 109 ? -22.130 -8.011 65.862 1.00 84.44 109 ASP A N 1
ATOM 882 C CA . ASP A 1 109 ? -22.018 -7.069 66.974 1.00 84.44 109 ASP A CA 1
ATOM 883 C C . ASP A 1 109 ? -23.281 -7.076 67.857 1.00 84.44 109 ASP A C 1
ATOM 885 O O . ASP A 1 109 ? -24.363 -6.612 67.476 1.00 84.44 109 ASP A O 1
ATOM 889 N N . LEU A 1 110 ? -23.130 -7.606 69.073 1.00 78.56 110 LEU A N 1
ATOM 890 C CA . LEU A 1 110 ? -24.187 -7.673 70.086 1.00 78.56 110 LEU A CA 1
ATOM 891 C C . LEU A 1 110 ? -24.531 -6.293 70.681 1.00 78.56 110 LEU A C 1
ATOM 893 O O . LEU A 1 110 ? -25.612 -6.146 71.246 1.00 78.56 110 LEU A O 1
ATOM 897 N N . GLY A 1 111 ? -23.651 -5.290 70.544 1.00 80.19 111 GLY A N 1
ATOM 898 C CA . GLY A 1 111 ? -23.843 -3.927 71.059 1.00 80.19 111 GLY A CA 1
ATOM 899 C C . GLY A 1 111 ? -24.431 -2.932 70.052 1.00 80.19 111 GLY A C 1
ATOM 900 O O . GLY A 1 111 ? -24.733 -1.797 70.422 1.00 80.19 111 GLY A O 1
ATOM 901 N N . ALA A 1 112 ? -24.603 -3.329 68.789 1.00 78.12 112 ALA A N 1
ATOM 902 C CA . ALA A 1 112 ? -25.105 -2.447 67.740 1.00 78.12 112 ALA A CA 1
ATOM 903 C C . ALA A 1 112 ? -26.611 -2.171 67.885 1.00 78.12 112 ALA A C 1
ATOM 905 O O . ALA A 1 112 ? -27.421 -3.098 67.991 1.00 78.12 112 ALA A O 1
ATOM 906 N N . ALA A 1 113 ? -26.987 -0.891 67.805 1.00 85.06 113 ALA A N 1
ATOM 907 C CA . ALA A 1 113 ? -28.380 -0.456 67.867 1.00 85.06 113 ALA A CA 1
ATOM 908 C C . ALA A 1 113 ? -29.182 -0.952 66.650 1.00 85.06 113 ALA A C 1
ATOM 910 O O . ALA A 1 113 ? -28.683 -0.962 65.520 1.00 85.06 113 ALA A O 1
ATOM 911 N N . ASP A 1 114 ? -30.456 -1.292 66.851 1.00 83.62 114 ASP A N 1
ATOM 912 C CA . ASP A 1 114 ? -31.328 -1.797 65.779 1.00 83.62 114 ASP A CA 1
ATOM 913 C C . ASP A 1 114 ? -31.492 -0.796 64.621 1.00 83.62 114 ASP A C 1
ATOM 915 O O . ASP A 1 114 ? -31.547 -1.187 63.452 1.00 83.62 114 ASP A O 1
ATOM 919 N N . GLU A 1 115 ? -31.452 0.504 64.921 1.00 86.62 115 GLU A N 1
ATOM 920 C CA . GLU A 1 115 ? -31.430 1.595 63.937 1.00 86.62 115 GLU A CA 1
ATOM 921 C C . GLU A 1 115 ? -30.218 1.489 62.984 1.00 86.62 115 GLU A C 1
ATOM 923 O O . GLU A 1 115 ? -30.336 1.667 61.769 1.00 86.62 115 GLU A O 1
ATOM 928 N N . GLN A 1 116 ? -29.038 1.143 63.515 1.00 86.19 116 GLN A N 1
ATOM 929 C CA . GLN A 1 116 ? -27.806 0.986 62.733 1.00 86.19 116 GLN A CA 1
ATOM 930 C C . GLN A 1 116 ? -27.850 -0.281 61.874 1.00 86.19 116 GLN A C 1
ATOM 932 O O . GLN A 1 116 ? -27.465 -0.238 60.701 1.00 86.19 116 GLN A O 1
ATOM 937 N N . LYS A 1 117 ? -28.380 -1.383 62.422 1.00 88.06 117 LYS A N 1
ATOM 938 C CA . LYS A 1 117 ? -28.613 -2.638 61.685 1.00 88.06 117 LYS A CA 1
ATOM 939 C C . LYS A 1 117 ? -29.539 -2.409 60.491 1.00 88.06 117 LYS A C 1
ATOM 941 O O . LYS A 1 117 ? -29.223 -2.829 59.375 1.00 88.06 117 LYS A O 1
ATOM 946 N N . LYS A 1 118 ? -30.640 -1.679 60.701 1.00 89.94 118 LYS A N 1
ATOM 947 C CA . LYS A 1 118 ? -31.593 -1.313 59.645 1.00 89.94 118 LYS A CA 1
ATOM 948 C C . LYS A 1 118 ? -30.942 -0.451 58.562 1.00 89.94 118 LYS A C 1
ATOM 950 O O . LYS A 1 118 ? -31.031 -0.788 57.386 1.00 89.94 118 LYS A O 1
ATOM 955 N N . LYS A 1 119 ? -30.195 0.587 58.948 1.00 92.06 119 LYS A N 1
ATOM 956 C CA . LYS A 1 119 ? -29.509 1.484 58.004 1.00 92.06 119 LYS A CA 1
ATOM 957 C C . LYS A 1 119 ? -28.516 0.755 57.092 1.00 92.06 119 LYS A C 1
ATOM 959 O O . LYS A 1 119 ? -28.438 1.062 55.902 1.00 92.06 119 LYS A O 1
ATOM 964 N N . ILE A 1 120 ? -27.745 -0.197 57.624 1.00 90.81 120 ILE A N 1
ATOM 965 C CA . ILE A 1 120 ? -26.815 -0.983 56.800 1.00 90.81 120 ILE A CA 1
ATOM 966 C C . ILE A 1 120 ? -27.570 -1.926 55.864 1.00 90.81 120 ILE A C 1
ATOM 968 O 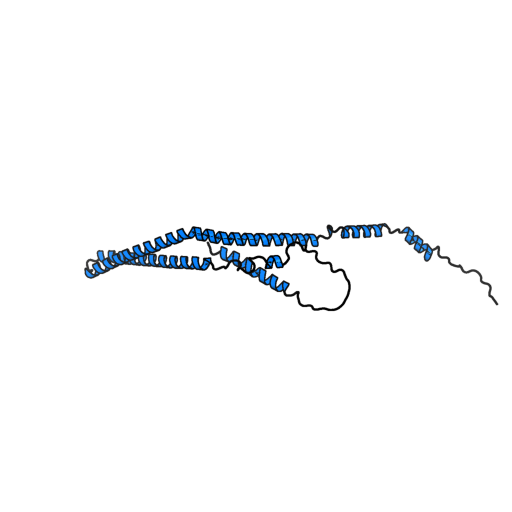O . ILE A 1 120 ? -27.203 -2.025 54.694 1.00 90.81 120 ILE A O 1
ATOM 972 N N . LYS A 1 121 ? -28.651 -2.555 56.331 1.00 91.38 121 LYS A N 1
ATOM 973 C CA . LYS A 1 121 ? -29.496 -3.413 55.492 1.00 91.38 121 LYS A CA 1
ATOM 974 C C . LYS A 1 121 ? -30.127 -2.640 54.325 1.00 91.38 121 LYS A C 1
ATOM 976 O O . LYS A 1 121 ? -30.070 -3.106 53.189 1.00 91.38 121 LYS A O 1
ATOM 981 N N . ASP A 1 122 ? -30.629 -1.432 54.578 1.00 93.25 122 ASP A N 1
ATOM 982 C CA . ASP A 1 122 ? -31.178 -0.549 53.538 1.00 93.25 122 ASP A CA 1
ATOM 983 C C . ASP A 1 122 ? -30.092 -0.121 52.530 1.00 93.25 122 ASP A C 1
ATOM 985 O O . ASP A 1 122 ? -30.334 -0.070 51.322 1.00 93.25 122 ASP A O 1
ATOM 989 N N . SER A 1 123 ? -28.864 0.120 53.006 1.00 92.50 123 SER A N 1
ATOM 990 C CA . SER A 1 123 ? -27.698 0.413 52.159 1.00 92.50 123 SER A CA 1
ATOM 991 C C . SER A 1 123 ? -27.324 -0.766 51.252 1.00 92.50 123 SER A C 1
ATOM 993 O O . SER A 1 123 ? -27.067 -0.567 50.063 1.00 92.50 123 SER A O 1
ATOM 995 N N . VAL A 1 124 ? -27.339 -2.001 51.771 1.00 95.00 124 VAL A N 1
ATOM 996 C CA . VAL A 1 124 ? -27.121 -3.216 50.964 1.00 95.00 124 VAL A CA 1
ATOM 997 C C . VAL A 1 124 ? -28.181 -3.318 49.872 1.00 95.00 124 VAL A C 1
ATOM 999 O O . VAL A 1 124 ? -27.819 -3.387 48.699 1.00 95.00 124 VAL A O 1
ATOM 1002 N N . HIS A 1 125 ? -29.465 -3.223 50.228 1.00 94.75 125 HIS A N 1
ATOM 1003 C CA . HIS A 1 125 ? -30.564 -3.300 49.264 1.00 94.75 125 HIS A CA 1
ATOM 1004 C C . HIS A 1 125 ? -30.461 -2.219 48.169 1.00 94.75 125 HIS A C 1
ATOM 1006 O O . HIS A 1 125 ? -30.655 -2.498 46.983 1.00 94.75 125 HIS A O 1
ATOM 1012 N N . HIS A 1 126 ? -30.080 -0.989 48.536 1.00 94.50 126 HIS A N 1
ATOM 1013 C CA . HIS A 1 126 ? -29.836 0.089 47.575 1.00 94.50 126 HIS A CA 1
ATOM 1014 C C . HIS A 1 126 ? -28.726 -0.261 46.570 1.00 94.50 126 HIS A C 1
ATOM 1016 O O . HIS A 1 126 ? -28.915 -0.115 45.359 1.00 94.50 126 HIS A O 1
ATOM 1022 N N . TYR A 1 127 ? -27.568 -0.732 47.047 1.00 95.38 127 TYR A N 1
ATOM 1023 C CA . TYR A 1 127 ? -26.456 -1.080 46.161 1.00 95.38 127 TYR A CA 1
ATOM 1024 C C . TYR A 1 127 ? -26.699 -2.367 45.365 1.00 95.38 127 TYR A C 1
ATOM 1026 O O . TYR A 1 127 ? -26.154 -2.485 44.268 1.00 95.38 127 TYR A O 1
ATOM 1034 N N . GLU A 1 128 ? -27.526 -3.297 45.849 1.00 96.00 128 GLU A N 1
ATOM 1035 C CA . GLU A 1 128 ? -27.976 -4.463 45.075 1.00 96.00 128 GLU A CA 1
ATOM 1036 C C . GLU A 1 128 ? -28.825 -4.027 43.884 1.00 96.00 128 GLU A C 1
ATOM 1038 O O . GLU A 1 128 ? -28.474 -4.334 42.743 1.00 96.00 128 GLU A O 1
ATOM 1043 N N . SER A 1 129 ? -29.861 -3.218 44.127 1.00 95.88 129 SER A N 1
ATOM 1044 C CA . SER A 1 129 ? -30.707 -2.677 43.057 1.00 95.88 129 SER A CA 1
ATOM 1045 C C . SER A 1 129 ? -29.904 -1.852 42.044 1.00 95.88 129 SER A C 1
ATOM 1047 O O . SER A 1 129 ? -30.059 -2.017 40.829 1.00 95.88 129 SER A O 1
ATOM 1049 N N . LYS A 1 130 ? -28.981 -1.008 42.526 1.00 95.00 130 LYS A N 1
ATOM 1050 C CA . LYS A 1 130 ? -28.108 -0.200 41.665 1.00 95.00 130 LYS A CA 1
ATOM 1051 C C . LYS A 1 130 ? -27.157 -1.059 40.832 1.00 95.00 130 LYS A C 1
ATOM 1053 O O . LYS A 1 130 ? -26.966 -0.778 39.653 1.00 95.00 130 LYS A O 1
ATOM 1058 N N . THR A 1 131 ? -26.572 -2.102 41.422 1.00 96.50 131 THR A N 1
ATOM 1059 C CA . THR A 1 131 ? -25.666 -3.014 40.704 1.00 96.50 131 THR A CA 1
ATOM 1060 C C . THR A 1 131 ? -26.405 -3.765 39.603 1.00 96.50 131 THR A C 1
ATOM 1062 O O . THR A 1 131 ? -25.879 -3.856 38.497 1.00 96.50 131 THR A O 1
ATOM 1065 N N . GLU A 1 132 ? -27.623 -4.241 39.870 1.00 95.81 132 GLU A N 1
ATOM 1066 C CA . GLU A 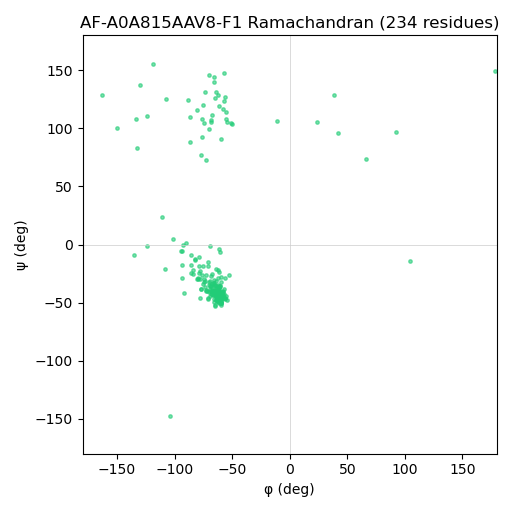1 132 ? -28.432 -4.945 38.870 1.00 95.81 132 GLU A CA 1
ATOM 1067 C C . GLU A 1 132 ? -28.873 -4.014 37.733 1.00 95.81 132 GLU A C 1
ATOM 1069 O O . GLU A 1 132 ? -28.750 -4.356 36.559 1.00 95.81 132 GLU A O 1
ATOM 1074 N N . THR A 1 133 ? -29.262 -2.779 38.061 1.00 96.31 133 THR A N 1
ATOM 1075 C CA . THR A 1 133 ? -29.578 -1.755 37.053 1.00 96.31 133 THR A CA 1
ATOM 1076 C C . THR A 1 133 ? -28.364 -1.468 36.163 1.00 96.31 133 THR A C 1
ATOM 1078 O O . THR A 1 133 ? -28.457 -1.551 34.940 1.00 96.31 133 THR A O 1
ATOM 1081 N N . CYS A 1 134 ? -27.193 -1.200 36.754 1.00 95.12 134 CYS A N 1
ATOM 1082 C CA . CYS A 1 134 ? -25.962 -0.971 35.993 1.00 95.12 134 CYS A CA 1
ATOM 1083 C C . CYS A 1 134 ? -25.556 -2.198 35.158 1.00 95.12 134 CYS A C 1
ATOM 1085 O O . CYS A 1 134 ? -25.044 -2.036 34.051 1.00 95.12 134 CYS A O 1
ATOM 1087 N N . ARG A 1 135 ? -25.790 -3.417 35.661 1.00 95.69 135 ARG A N 1
ATOM 1088 C CA . ARG A 1 135 ? -25.536 -4.666 34.931 1.00 95.69 135 ARG A CA 1
ATOM 1089 C C . ARG A 1 135 ? -26.421 -4.778 33.698 1.00 95.69 135 ARG A C 1
ATOM 1091 O O . ARG A 1 135 ? -25.900 -5.083 32.626 1.00 95.69 135 ARG A O 1
ATOM 1098 N N . SER A 1 136 ? -27.720 -4.525 33.840 1.00 95.94 136 SER A N 1
ATOM 1099 C CA . SER A 1 136 ? -28.667 -4.561 32.725 1.00 95.94 136 SER A CA 1
ATOM 1100 C C . SER A 1 136 ? -28.300 -3.525 31.664 1.00 95.94 136 SER A C 1
ATOM 1102 O O . SER A 1 136 ? -28.235 -3.869 30.487 1.00 95.94 136 SER A O 1
ATOM 1104 N N . THR A 1 137 ? -27.995 -2.286 32.066 1.00 94.06 137 THR A N 1
ATOM 1105 C CA . THR A 1 137 ? -27.583 -1.219 31.139 1.00 94.06 137 THR A CA 1
ATOM 1106 C C . THR A 1 137 ? -26.293 -1.574 30.405 1.00 94.06 137 THR A C 1
ATOM 1108 O O . THR A 1 137 ? -26.219 -1.437 29.187 1.00 94.06 137 THR A O 1
ATOM 1111 N N . TYR A 1 138 ? -25.281 -2.067 31.126 1.00 94.94 138 TYR A N 1
ATOM 1112 C CA . TYR A 1 138 ? -24.008 -2.460 30.524 1.00 94.94 138 TYR A CA 1
ATOM 1113 C C . TYR A 1 138 ? -24.160 -3.655 29.572 1.00 94.94 138 TYR A C 1
ATOM 1115 O O . TYR A 1 138 ? -23.565 -3.659 28.500 1.00 94.94 138 TYR A O 1
ATOM 1123 N N . SER A 1 139 ? -24.979 -4.647 29.932 1.00 94.69 139 SER A N 1
ATOM 1124 C CA . SER A 1 139 ? -25.213 -5.830 29.091 1.00 94.69 139 SER A CA 1
ATOM 1125 C C . SER A 1 139 ? -25.954 -5.466 27.807 1.00 94.69 139 SER A C 1
ATOM 1127 O O . SER A 1 139 ? -25.532 -5.885 26.735 1.00 94.69 139 SER A O 1
ATOM 1129 N N . LYS A 1 140 ? -26.980 -4.612 27.902 1.00 93.94 140 LYS A N 1
ATOM 1130 C CA . LYS A 1 140 ? -27.697 -4.097 26.733 1.00 93.94 140 LYS A CA 1
ATOM 1131 C C . LYS A 1 140 ? -26.765 -3.341 25.785 1.00 93.94 140 LYS A C 1
ATOM 1133 O O . LYS A 1 140 ? -26.750 -3.624 24.597 1.00 93.94 140 LYS A O 1
ATOM 1138 N N . LEU A 1 141 ? -25.921 -2.453 26.316 1.00 92.94 141 LEU A N 1
ATOM 1139 C CA . LEU A 1 141 ? -24.933 -1.739 25.504 1.00 92.94 141 LEU A CA 1
ATOM 1140 C C . LEU A 1 141 ? -23.984 -2.705 24.773 1.00 92.94 141 LEU A C 1
ATOM 1142 O O . LEU A 1 141 ? -23.648 -2.485 23.615 1.00 92.94 141 LEU A O 1
ATOM 1146 N N . MET A 1 142 ? -23.563 -3.789 25.430 1.00 91.44 142 MET A N 1
ATOM 1147 C CA . MET A 1 142 ? -22.725 -4.816 24.803 1.00 91.44 142 MET A CA 1
ATOM 1148 C C . MET A 1 142 ? -23.451 -5.583 23.690 1.00 91.44 142 MET A C 1
ATOM 1150 O O . MET A 1 142 ? -22.803 -6.009 22.736 1.00 91.44 142 MET A O 1
ATOM 1154 N N . GLU A 1 143 ? -24.759 -5.796 23.812 1.00 93.38 143 GLU A N 1
ATOM 1155 C CA . GLU A 1 143 ? -25.584 -6.406 22.763 1.00 93.38 143 GLU A CA 1
ATOM 1156 C C . GLU A 1 143 ? -25.765 -5.458 21.577 1.00 93.38 143 GLU A C 1
ATOM 1158 O O . GLU A 1 143 ? -25.515 -5.868 20.445 1.00 93.38 143 GLU A O 1
ATOM 1163 N N . ASP A 1 144 ? -26.085 -4.189 21.838 1.00 90.38 144 ASP A N 1
ATOM 1164 C CA . ASP A 1 144 ? -26.231 -3.150 20.813 1.00 90.38 144 ASP A CA 1
ATOM 1165 C C . ASP A 1 144 ? -24.924 -2.996 20.007 1.00 90.38 144 ASP A C 1
ATOM 1167 O O . ASP A 1 144 ? -24.928 -3.054 18.779 1.00 90.38 144 ASP A O 1
ATOM 1171 N N . MET A 1 145 ? -23.771 -2.936 20.687 1.00 88.12 145 MET A N 1
ATOM 1172 C CA . MET A 1 145 ? -22.457 -2.878 20.028 1.00 88.12 145 MET A CA 1
ATOM 1173 C C . MET A 1 145 ? -22.158 -4.114 19.167 1.00 88.12 145 MET A C 1
ATOM 1175 O O . MET A 1 145 ? -21.542 -3.996 18.108 1.00 88.12 145 MET A O 1
ATOM 1179 N N . LYS A 1 146 ? -22.566 -5.311 19.606 1.00 89.50 146 LYS A N 1
ATOM 1180 C CA . LYS A 1 146 ? -22.405 -6.540 18.811 1.00 89.50 146 LYS A CA 1
ATOM 1181 C C . LYS A 1 146 ? -23.328 -6.558 17.598 1.00 89.50 146 LYS A C 1
ATOM 1183 O O . LYS A 1 146 ? -22.937 -7.086 16.563 1.00 89.50 146 LYS A O 1
ATOM 1188 N N . ALA A 1 147 ? -24.529 -6.001 17.719 1.00 90.38 147 ALA A N 1
ATOM 1189 C CA . ALA A 1 147 ? -25.471 -5.895 16.612 1.00 90.38 147 ALA A CA 1
ATOM 1190 C C . ALA A 1 147 ? -24.978 -4.920 15.530 1.00 90.38 147 ALA A C 1
ATOM 1192 O O . ALA A 1 147 ? -25.194 -5.166 14.346 1.00 90.38 147 ALA A O 1
ATOM 1193 N N . GLU A 1 148 ? -24.272 -3.853 15.916 1.00 85.94 148 GLU A N 1
ATOM 1194 C CA . GLU A 1 148 ? -23.681 -2.883 14.984 1.00 85.94 148 GLU A CA 1
ATOM 1195 C C . GLU A 1 148 ? -22.369 -3.364 14.332 1.00 85.94 148 GLU A C 1
ATOM 1197 O O . GLU A 1 148 ? -21.975 -2.844 13.284 1.00 85.94 148 GLU A O 1
ATOM 1202 N N . GLN A 1 149 ? -21.697 -4.371 14.907 1.00 86.00 149 GLN A N 1
ATOM 1203 C CA . GLN A 1 149 ? -20.394 -4.859 14.437 1.00 86.00 149 GLN A C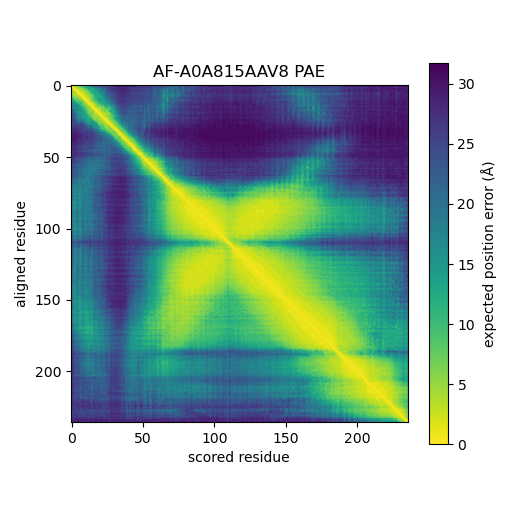A 1
ATOM 1204 C C . GLN A 1 149 ? -20.374 -5.262 12.945 1.00 86.00 149 GLN A C 1
ATOM 1206 O O . GLN A 1 149 ? -19.471 -4.801 12.244 1.00 86.00 149 GLN A O 1
ATOM 1211 N N . PRO A 1 150 ? -21.330 -6.051 12.411 1.00 89.06 150 PRO A N 1
ATOM 1212 C CA . PRO A 1 150 ? -21.305 -6.451 11.002 1.00 89.06 150 PRO A CA 1
ATOM 1213 C C . PRO A 1 150 ? -21.422 -5.264 10.039 1.00 89.06 150 PRO A C 1
ATOM 1215 O O . PRO A 1 150 ? -20.747 -5.233 9.015 1.00 89.06 150 PRO A O 1
ATOM 1218 N N . GLY A 1 151 ? -22.238 -4.260 10.382 1.00 85.75 151 GLY A N 1
ATOM 1219 C CA . GLY A 1 151 ? -22.390 -3.053 9.564 1.00 85.75 151 GLY A CA 1
ATOM 1220 C C . GLY A 1 151 ? -21.117 -2.207 9.547 1.00 85.75 151 GLY A C 1
ATOM 1221 O O . GLY A 1 151 ? -20.714 -1.706 8.499 1.00 85.75 151 GLY A O 1
ATOM 1222 N N . TYR A 1 152 ? -20.435 -2.104 10.690 1.00 84.69 152 TYR A N 1
ATOM 1223 C CA . TYR A 1 152 ? -19.117 -1.476 10.760 1.00 84.69 152 TYR A CA 1
ATOM 1224 C C . TYR A 1 152 ? -18.082 -2.208 9.892 1.00 84.69 152 TYR A C 1
ATOM 1226 O O . TYR A 1 152 ? -17.354 -1.566 9.134 1.00 84.69 152 TYR A O 1
ATOM 1234 N N . GLU A 1 153 ? -18.017 -3.539 9.986 1.00 85.69 153 GLU A N 1
ATOM 1235 C CA . GLU A 1 153 ? -17.079 -4.354 9.205 1.00 85.69 153 GLU A CA 1
ATOM 1236 C C . GLU A 1 153 ? -17.313 -4.207 7.696 1.00 85.69 153 GLU A C 1
ATOM 1238 O O . GLU A 1 153 ? -16.352 -4.044 6.940 1.00 85.69 153 GLU A O 1
ATOM 1243 N N . GLU A 1 154 ? -18.574 -4.192 7.257 1.00 88.69 154 GLU A N 1
ATOM 1244 C CA . GLU A 1 154 ? -18.936 -4.005 5.849 1.00 88.69 154 GLU A CA 1
ATOM 1245 C C . GLU A 1 154 ? -18.497 -2.629 5.319 1.00 88.69 154 GLU A C 1
ATOM 1247 O O . GLU A 1 154 ? -17.887 -2.530 4.252 1.00 88.69 154 GLU A O 1
ATOM 1252 N N . GLU A 1 155 ? -18.759 -1.560 6.071 1.00 82.94 155 GLU A N 1
ATOM 1253 C CA . GLU A 1 155 ? -18.372 -0.200 5.684 1.00 82.94 155 GLU A CA 1
ATOM 1254 C C . GLU A 1 155 ? -16.849 -0.009 5.665 1.00 82.94 155 GLU A C 1
ATOM 1256 O O . GLU A 1 155 ? -16.303 0.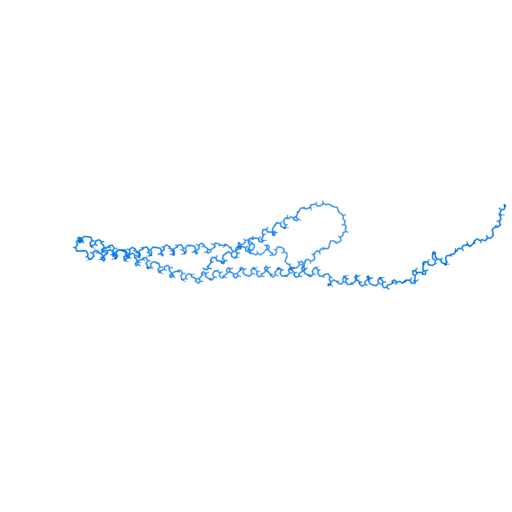579 4.725 1.00 82.94 155 GLU A O 1
ATOM 1261 N N . MET A 1 156 ? -16.138 -0.573 6.647 1.00 82.62 156 MET A N 1
ATOM 1262 C CA . MET A 1 156 ? -14.672 -0.612 6.637 1.00 82.62 156 MET A CA 1
ATOM 1263 C C . MET A 1 156 ? -14.135 -1.344 5.407 1.00 82.62 156 MET A C 1
ATOM 1265 O O . MET A 1 156 ? -13.190 -0.873 4.769 1.00 82.62 156 MET A O 1
ATOM 1269 N N . PHE A 1 157 ? -14.747 -2.473 5.044 1.00 87.19 157 PHE A N 1
ATOM 1270 C CA . PHE A 1 157 ? -14.333 -3.251 3.884 1.00 87.19 157 PHE A CA 1
ATOM 1271 C C . PHE A 1 157 ? -14.545 -2.491 2.569 1.00 87.19 157 PHE A C 1
ATOM 1273 O O . PHE A 1 157 ? -13.662 -2.509 1.712 1.00 87.19 157 PHE A O 1
ATOM 1280 N N . LYS A 1 158 ? -15.655 -1.758 2.411 1.00 85.38 158 LYS A N 1
ATOM 1281 C CA . LYS A 1 158 ? -15.904 -0.915 1.223 1.00 85.38 158 LYS A CA 1
ATOM 1282 C C . LYS A 1 158 ? -14.797 0.120 1.016 1.00 85.38 158 LYS A C 1
ATOM 1284 O O . LYS A 1 158 ? -14.333 0.323 -0.108 1.00 85.38 158 LYS A O 1
ATOM 1289 N N . ILE A 1 159 ? -14.352 0.762 2.093 1.00 83.12 159 ILE A N 1
ATOM 1290 C CA . ILE A 1 159 ? -13.280 1.765 2.043 1.00 83.12 159 ILE A CA 1
ATOM 1291 C C . ILE A 1 159 ? -11.943 1.118 1.719 1.00 83.12 159 ILE A C 1
ATOM 1293 O O . ILE A 1 159 ? -11.202 1.647 0.886 1.00 83.12 159 ILE A O 1
ATOM 1297 N N . LEU A 1 160 ? -11.647 -0.017 2.356 1.00 85.00 160 LEU A N 1
ATOM 1298 C CA . LEU A 1 160 ? -10.429 -0.768 2.093 1.00 85.00 160 LEU A CA 1
ATOM 1299 C C . LEU A 1 160 ? -10.371 -1.207 0.629 1.00 85.00 160 LEU A C 1
ATOM 1301 O O . LEU A 1 160 ? -9.403 -0.887 -0.046 1.00 85.00 160 LEU A O 1
ATOM 1305 N N . SER A 1 161 ? -11.436 -1.822 0.108 1.00 87.94 161 SER A N 1
ATOM 1306 C CA . SER A 1 161 ? -11.524 -2.249 -1.293 1.00 87.94 161 SER A CA 1
ATOM 1307 C C . SER A 1 161 ? -11.293 -1.087 -2.258 1.00 87.94 161 SER A C 1
ATOM 1309 O O . SER A 1 161 ? -10.496 -1.202 -3.182 1.00 87.94 161 SER A O 1
ATOM 1311 N N . ARG A 1 162 ? -11.926 0.069 -2.015 1.00 83.12 162 ARG A N 1
ATOM 1312 C CA . ARG A 1 162 ? -11.721 1.266 -2.845 1.00 83.12 162 ARG A CA 1
ATOM 1313 C C . ARG A 1 162 ? -10.269 1.752 -2.809 1.00 83.12 162 ARG A C 1
ATOM 1315 O O . ARG A 1 162 ? -9.744 2.207 -3.822 1.00 83.12 162 ARG A O 1
ATOM 1322 N N . THR A 1 163 ? -9.642 1.703 -1.637 1.00 82.62 163 THR A N 1
ATOM 1323 C CA . THR A 1 163 ? -8.251 2.135 -1.451 1.00 82.62 163 THR A CA 1
ATOM 1324 C C . THR A 1 163 ? -7.282 1.170 -2.129 1.00 82.62 163 THR A C 1
ATOM 1326 O O . THR A 1 163 ? -6.351 1.611 -2.799 1.00 82.62 163 THR A O 1
ATOM 1329 N N . ASP A 1 164 ? -7.545 -0.131 -2.026 1.00 86.62 164 ASP A N 1
ATOM 1330 C CA . ASP A 1 164 ? -6.790 -1.177 -2.707 1.00 86.62 164 ASP A CA 1
ATOM 1331 C C . ASP A 1 164 ? -6.869 -1.021 -4.227 1.00 86.62 164 ASP A C 1
ATOM 1333 O O . ASP A 1 164 ? -5.845 -1.108 -4.899 1.00 86.62 164 ASP A O 1
ATOM 1337 N N . ASP A 1 165 ? -8.054 -0.764 -4.785 1.00 86.94 165 ASP A N 1
ATOM 1338 C CA . ASP A 1 165 ? -8.229 -0.572 -6.230 1.00 86.94 165 ASP A CA 1
ATOM 1339 C C . ASP A 1 165 ? -7.442 0.640 -6.740 1.00 86.94 165 ASP A C 1
ATOM 1341 O O . ASP A 1 165 ? -6.772 0.570 -7.775 1.00 86.94 165 ASP A O 1
ATOM 1345 N N . PHE A 1 166 ? -7.462 1.739 -5.982 1.00 85.19 166 PHE A N 1
ATOM 1346 C CA . PHE A 1 166 ? -6.666 2.923 -6.294 1.00 85.19 166 PHE A CA 1
ATOM 1347 C C . PHE A 1 166 ? -5.160 2.633 -6.246 1.00 85.19 166 PHE A C 1
ATOM 1349 O O . PHE A 1 166 ? -4.425 3.008 -7.163 1.00 85.19 166 PHE A O 1
ATOM 1356 N N . GLU A 1 167 ? -4.689 1.948 -5.202 1.00 88.50 167 GLU A N 1
ATOM 1357 C CA . GLU A 1 167 ? -3.267 1.633 -5.063 1.00 88.50 167 GLU A CA 1
ATOM 1358 C C . GLU A 1 167 ? -2.802 0.626 -6.125 1.00 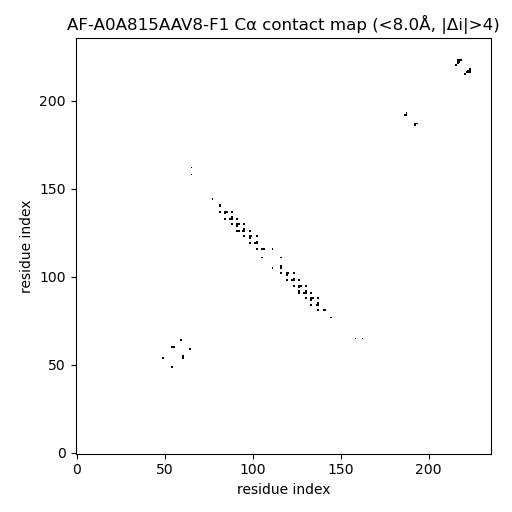88.50 167 GLU A C 1
ATOM 1360 O O . GLU A 1 167 ? -1.709 0.776 -6.673 1.00 88.50 167 GLU A O 1
ATOM 1365 N N . ARG A 1 168 ? -3.640 -0.347 -6.508 1.00 91.25 168 ARG A N 1
ATOM 1366 C CA . ARG A 1 168 ? -3.362 -1.252 -7.639 1.00 91.25 168 ARG A CA 1
ATOM 1367 C C . ARG A 1 168 ? -3.146 -0.477 -8.932 1.00 91.25 168 ARG A C 1
ATOM 1369 O O . ARG A 1 168 ? -2.188 -0.767 -9.649 1.00 91.25 168 ARG A O 1
ATOM 1376 N N . GLU A 1 169 ? -4.000 0.503 -9.222 1.00 90.81 169 GLU A N 1
ATOM 1377 C CA . GLU A 1 169 ? -3.849 1.335 -10.417 1.00 90.81 169 GLU A CA 1
ATOM 1378 C C . GLU A 1 169 ? -2.542 2.131 -10.364 1.00 90.81 169 GLU A C 1
ATOM 1380 O O . GLU A 1 169 ? -1.738 2.055 -11.293 1.00 90.81 169 GLU A O 1
ATOM 1385 N N . ARG A 1 170 ? -2.255 2.809 -9.248 1.00 90.06 170 ARG A N 1
ATOM 1386 C CA . ARG A 1 170 ? -1.003 3.560 -9.073 1.00 90.06 170 ARG A CA 1
ATOM 1387 C C . ARG A 1 170 ? 0.239 2.681 -9.268 1.00 90.06 170 ARG A C 1
ATOM 1389 O O . ARG A 1 170 ? 1.166 3.073 -9.979 1.00 90.06 170 ARG A O 1
ATOM 1396 N N . LEU A 1 171 ? 0.265 1.489 -8.672 1.00 92.56 171 LEU A N 1
ATOM 1397 C CA . LEU A 1 171 ? 1.385 0.553 -8.806 1.00 92.56 171 LEU A CA 1
ATOM 1398 C C . LEU A 1 171 ? 1.539 0.033 -10.241 1.00 92.56 171 LEU A C 1
ATOM 1400 O O . LEU A 1 171 ? 2.663 -0.077 -10.737 1.00 92.56 171 LEU A O 1
ATOM 1404 N N . ASN A 1 172 ? 0.432 -0.244 -10.935 1.00 93.31 172 ASN A N 1
ATOM 1405 C CA . ASN A 1 172 ? 0.466 -0.623 -12.348 1.00 93.31 172 ASN A CA 1
ATOM 1406 C C . ASN A 1 172 ? 1.036 0.499 -13.219 1.00 93.31 172 ASN A C 1
ATOM 1408 O O . ASN A 1 172 ? 1.857 0.232 -14.096 1.00 93.31 172 ASN A O 1
ATOM 1412 N N . GLN A 1 173 ? 0.672 1.750 -12.944 1.00 89.88 173 GLN A N 1
ATOM 1413 C CA . GLN A 1 173 ? 1.207 2.903 -13.665 1.00 89.88 173 GLN A CA 1
ATOM 1414 C C . GLN A 1 173 ? 2.715 3.061 -13.449 1.00 89.88 173 GLN A C 1
ATOM 1416 O O . GLN A 1 173 ? 3.459 3.246 -14.412 1.00 89.88 173 GLN A O 1
ATOM 1421 N N . PHE A 1 174 ? 3.207 2.883 -12.221 1.00 92.62 174 PHE A N 1
ATOM 1422 C CA . PHE A 1 174 ? 4.650 2.861 -11.966 1.00 92.62 174 PHE A CA 1
ATOM 1423 C C . PHE A 1 174 ? 5.364 1.737 -12.705 1.00 92.62 174 PHE A C 1
ATOM 1425 O O . PHE A 1 174 ? 6.430 1.965 -13.275 1.00 92.62 174 PHE A O 1
ATOM 1432 N N . LYS A 1 175 ? 4.772 0.545 -12.761 1.00 94.88 175 LYS A N 1
ATOM 1433 C CA . LYS A 1 175 ? 5.330 -0.562 -13.539 1.00 94.88 175 LYS A CA 1
ATOM 1434 C C . LYS A 1 175 ? 5.449 -0.207 -15.025 1.00 94.88 175 LYS A C 1
ATOM 1436 O O . LYS A 1 175 ? 6.496 -0.451 -15.620 1.00 94.88 175 LYS A O 1
ATOM 1441 N N . LEU A 1 176 ? 4.408 0.380 -15.618 1.00 93.88 176 LEU A N 1
ATOM 1442 C CA . LEU A 1 176 ? 4.430 0.820 -17.017 1.00 93.88 176 LEU A CA 1
ATOM 1443 C C . LEU A 1 176 ? 5.491 1.900 -17.251 1.00 93.88 176 LEU A C 1
ATOM 1445 O O . LEU A 1 176 ? 6.273 1.793 -18.194 1.00 93.88 176 LEU A O 1
ATOM 1449 N N . MET A 1 177 ? 5.570 2.890 -16.361 1.00 93.88 177 MET A N 1
ATOM 1450 C CA . MET A 1 177 ? 6.561 3.965 -16.425 1.00 93.88 177 MET A CA 1
ATOM 1451 C C . MET A 1 177 ? 7.997 3.430 -16.356 1.00 93.88 177 MET A C 1
ATOM 1453 O O . MET A 1 177 ? 8.837 3.833 -17.158 1.00 93.88 177 MET A O 1
ATOM 1457 N N . PHE A 1 178 ? 8.290 2.506 -15.437 1.00 94.12 178 PHE A N 1
ATOM 1458 C CA . PHE A 1 178 ? 9.631 1.928 -15.322 1.00 94.12 178 PHE A CA 1
ATOM 1459 C C . PHE A 1 178 ? 10.002 1.065 -16.525 1.00 94.12 178 PHE A C 1
ATOM 1461 O O . PHE A 1 178 ? 11.141 1.134 -16.982 1.00 94.12 178 PHE A O 1
ATOM 1468 N N . ASN A 1 179 ? 9.052 0.314 -17.083 1.00 92.25 179 ASN A N 1
ATOM 1469 C CA . ASN A 1 179 ? 9.288 -0.438 -18.314 1.00 92.25 179 ASN A CA 1
ATOM 1470 C C . ASN A 1 179 ? 9.580 0.497 -19.497 1.00 92.25 179 ASN A C 1
ATOM 1472 O O . ASN A 1 179 ? 10.523 0.251 -20.245 1.00 92.25 179 ASN A O 1
ATOM 1476 N N . ALA A 1 180 ? 8.824 1.590 -19.635 1.00 91.44 180 ALA A N 1
ATOM 1477 C CA . ALA A 1 180 ? 9.058 2.586 -20.679 1.00 91.44 180 ALA A CA 1
ATOM 1478 C C . ALA A 1 180 ? 10.427 3.268 -20.521 1.00 91.44 180 ALA A C 1
ATOM 1480 O O . ALA A 1 180 ? 11.142 3.462 -21.502 1.00 91.44 180 ALA A O 1
ATOM 1481 N N . LEU A 1 181 ? 10.829 3.585 -19.285 1.00 92.81 181 LEU A N 1
ATOM 1482 C CA . LEU A 1 181 ? 12.155 4.134 -19.003 1.00 92.81 181 LEU A CA 1
ATOM 1483 C C . LEU A 1 181 ? 13.263 3.136 -19.359 1.00 92.81 181 LEU A C 1
ATOM 1485 O O . LEU A 1 181 ? 14.251 3.512 -19.986 1.00 92.81 181 LEU A O 1
ATOM 1489 N N . GLN A 1 182 ? 13.095 1.868 -18.983 1.00 92.62 182 GLN A N 1
ATOM 1490 C CA . GLN A 1 182 ? 14.041 0.813 -19.334 1.00 92.62 182 GLN A CA 1
ATOM 1491 C C . GLN A 1 182 ? 14.190 0.692 -20.854 1.00 92.62 182 GLN A C 1
ATOM 1493 O O . GLN A 1 182 ? 15.310 0.580 -21.351 1.00 92.62 182 GLN A O 1
ATOM 1498 N N . GLU A 1 183 ? 13.082 0.723 -21.594 1.00 89.00 183 GLU A N 1
ATOM 1499 C CA . GLU A 1 183 ? 13.093 0.671 -23.054 1.00 89.00 183 GLU A CA 1
ATOM 1500 C C . GLU A 1 183 ? 13.803 1.888 -23.660 1.00 89.00 183 GLU A C 1
ATOM 1502 O O . GLU A 1 183 ? 14.681 1.713 -24.500 1.00 89.00 183 GLU A O 1
ATOM 1507 N N . ALA A 1 184 ? 13.519 3.095 -23.164 1.00 87.12 184 ALA A N 1
ATOM 1508 C CA . ALA A 1 184 ? 14.141 4.331 -23.640 1.00 87.12 184 ALA A CA 1
ATOM 1509 C C . ALA A 1 184 ? 15.661 4.395 -23.394 1.00 87.12 184 ALA A C 1
ATOM 1511 O O . ALA A 1 184 ? 16.385 5.000 -24.182 1.00 87.12 184 ALA A O 1
ATOM 1512 N N . VAL A 1 185 ? 16.155 3.779 -22.314 1.00 88.81 185 VAL A N 1
ATOM 1513 C CA . VAL A 1 185 ? 17.592 3.739 -21.976 1.00 88.81 185 VAL A CA 1
ATOM 1514 C C . VAL A 1 185 ? 18.322 2.579 -22.671 1.00 88.81 185 VAL A C 1
ATOM 1516 O O . VAL A 1 185 ? 19.547 2.596 -22.778 1.00 88.81 185 VAL A O 1
ATOM 1519 N N . SER A 1 186 ? 17.608 1.570 -23.176 1.00 85.75 186 SER A N 1
ATOM 1520 C CA . SER A 1 186 ? 18.212 0.387 -23.806 1.00 85.75 186 SER A CA 1
ATOM 1521 C C . SER A 1 186 ? 18.708 0.676 -25.231 1.00 85.75 186 SER A C 1
ATOM 1523 O O . SER A 1 186 ? 18.089 0.262 -26.209 1.00 85.75 186 SER A O 1
ATOM 1525 N N . ILE A 1 187 ? 19.860 1.344 -25.352 1.00 79.62 187 ILE A N 1
ATOM 1526 C CA . ILE A 1 187 ? 20.483 1.731 -26.636 1.00 79.62 187 ILE A CA 1
ATOM 1527 C C . ILE A 1 187 ? 20.860 0.510 -27.494 1.00 79.62 187 ILE A C 1
ATOM 1529 O O . ILE A 1 187 ? 20.828 0.582 -28.717 1.00 79.62 187 ILE A O 1
ATOM 1533 N N . GLU A 1 188 ? 21.162 -0.635 -26.876 1.00 77.06 188 GLU A N 1
ATOM 1534 C CA . GLU A 1 188 ? 21.535 -1.870 -27.589 1.00 77.06 188 GLU A CA 1
ATOM 1535 C C . GLU A 1 188 ? 20.438 -2.405 -28.519 1.00 77.06 188 GLU A C 1
ATOM 1537 O O . GLU A 1 188 ? 20.732 -3.130 -29.466 1.00 77.06 188 GLU A O 1
ATOM 1542 N N . LYS A 1 189 ? 19.173 -2.055 -28.261 1.00 74.12 189 LYS A N 1
ATOM 1543 C CA . LYS A 1 189 ? 18.037 -2.461 -29.100 1.00 74.12 189 LYS A CA 1
ATOM 1544 C C . LYS A 1 189 ? 17.804 -1.518 -30.282 1.00 74.12 189 LYS A C 1
ATOM 1546 O O . LYS A 1 189 ? 16.971 -1.818 -31.136 1.00 74.12 189 LYS A O 1
ATOM 1551 N N . ASP A 1 190 ? 18.494 -0.381 -30.330 1.00 83.62 190 ASP A N 1
ATOM 1552 C CA . ASP A 1 190 ? 18.344 0.602 -31.397 1.00 83.62 190 ASP A CA 1
ATOM 1553 C C . ASP A 1 190 ? 19.154 0.179 -32.629 1.00 83.62 190 ASP A C 1
ATOM 1555 O O . ASP A 1 190 ? 20.386 0.143 -32.608 1.00 83.62 190 ASP A O 1
ATOM 1559 N N . ALA A 1 191 ? 18.460 -0.091 -33.737 1.00 85.75 191 ALA A N 1
ATOM 1560 C CA . ALA A 1 191 ? 19.078 -0.477 -35.005 1.00 85.75 191 ALA A CA 1
ATOM 1561 C C . ALA A 1 191 ? 20.112 0.549 -35.504 1.00 85.75 191 ALA A C 1
ATOM 1563 O O . ALA A 1 191 ? 21.089 0.170 -36.148 1.00 85.75 191 ALA A O 1
ATOM 1564 N N . ARG A 1 192 ? 19.944 1.835 -35.160 1.00 88.56 192 ARG A N 1
ATOM 1565 C CA . ARG A 1 192 ? 20.892 2.901 -35.524 1.00 88.56 192 ARG A CA 1
ATOM 1566 C C . ARG A 1 192 ? 22.247 2.717 -34.852 1.00 88.56 192 ARG A C 1
ATOM 1568 O O . ARG A 1 192 ? 23.272 3.062 -35.433 1.00 88.56 192 ARG A O 1
ATOM 1575 N N . HIS A 1 193 ? 22.265 2.177 -33.633 1.00 86.69 193 HIS A N 1
ATOM 1576 C CA . HIS A 1 193 ? 23.507 1.898 -32.920 1.00 86.69 193 HIS A CA 1
ATOM 1577 C C . HIS A 1 193 ? 24.283 0.762 -33.601 1.00 86.69 193 HIS A C 1
ATOM 1579 O O . HIS A 1 193 ? 25.492 0.878 -33.808 1.00 86.69 193 HIS A O 1
ATOM 1585 N N . THR A 1 194 ? 23.586 -0.299 -34.023 1.00 89.31 194 THR A N 1
ATOM 1586 C CA . THR A 1 194 ? 24.178 -1.386 -34.818 1.00 89.31 194 THR A CA 1
ATOM 1587 C C . THR A 1 194 ? 24.686 -0.878 -36.165 1.00 89.31 194 THR A C 1
ATOM 1589 O O . THR A 1 194 ? 25.846 -1.102 -36.495 1.00 89.31 194 THR A O 1
ATOM 1592 N N . GLU A 1 195 ? 23.871 -0.116 -36.898 1.00 93.12 195 GLU A N 1
ATOM 1593 C CA . GLU A 1 195 ? 24.258 0.461 -38.190 1.00 93.12 195 GLU A CA 1
ATOM 1594 C C . GLU A 1 195 ? 25.500 1.356 -38.067 1.00 93.12 195 GLU A C 1
ATOM 1596 O O . GLU A 1 195 ? 26.426 1.249 -38.870 1.00 93.12 195 GLU A O 1
ATOM 1601 N N . MET A 1 196 ? 25.567 2.203 -37.036 1.00 93.50 196 MET A N 1
ATOM 1602 C CA . MET A 1 196 ? 26.738 3.041 -36.771 1.00 93.50 196 MET A CA 1
ATOM 1603 C C . MET A 1 196 ? 27.999 2.199 -36.536 1.00 93.50 196 MET A C 1
ATOM 1605 O O . MET A 1 196 ? 29.063 2.527 -37.068 1.00 93.50 196 MET A O 1
ATOM 1609 N N . SER A 1 197 ? 27.888 1.107 -35.773 1.00 92.06 197 SER A N 1
ATOM 1610 C CA . SER A 1 197 ? 29.000 0.180 -35.542 1.00 92.06 197 SER A CA 1
ATOM 1611 C C . SER A 1 197 ? 29.444 -0.512 -36.837 1.00 92.06 197 SER A C 1
ATOM 1613 O O . SER A 1 197 ? 30.639 -0.562 -37.138 1.00 92.06 197 SER A O 1
ATOM 1615 N N . ASP A 1 198 ? 28.496 -0.967 -37.656 1.00 94.00 198 ASP A N 1
ATOM 1616 C CA . ASP A 1 198 ? 28.773 -1.612 -38.942 1.00 94.00 198 ASP A CA 1
ATOM 1617 C C . ASP A 1 198 ? 29.450 -0.654 -39.928 1.00 94.00 198 ASP A C 1
ATOM 1619 O O . ASP A 1 198 ? 30.440 -1.012 -40.575 1.00 94.00 198 ASP A O 1
ATOM 1623 N N . LEU A 1 199 ? 28.962 0.587 -40.019 1.00 95.44 199 LEU A N 1
ATOM 1624 C CA . LEU A 1 199 ? 29.565 1.635 -40.843 1.00 95.44 199 LEU A CA 1
ATOM 1625 C C . LEU A 1 199 ? 30.996 1.945 -40.399 1.00 95.44 199 LEU A C 1
ATOM 1627 O O . LEU A 1 199 ? 31.882 2.069 -41.249 1.00 95.44 199 LEU A O 1
ATOM 1631 N N . PHE A 1 200 ? 31.236 2.031 -39.091 1.00 95.31 200 PHE A N 1
ATOM 1632 C CA . PHE A 1 200 ? 32.568 2.247 -38.535 1.00 95.31 200 PHE A CA 1
ATOM 1633 C C . PHE A 1 200 ? 33.525 1.100 -38.889 1.00 95.31 200 PHE A C 1
ATOM 1635 O O . PHE A 1 200 ? 34.601 1.337 -39.444 1.00 95.31 200 PHE A O 1
ATOM 1642 N N . ASN A 1 201 ? 33.106 -0.148 -38.666 1.00 95.69 201 ASN A N 1
ATOM 1643 C CA . ASN A 1 201 ? 33.900 -1.331 -39.003 1.00 95.69 201 ASN A CA 1
ATOM 1644 C C . ASN A 1 201 ? 34.185 -1.418 -40.507 1.00 95.69 201 ASN A C 1
ATOM 1646 O O . ASN A 1 201 ? 35.304 -1.729 -40.915 1.00 95.69 201 ASN A O 1
ATOM 1650 N N . LYS A 1 202 ? 33.203 -1.083 -41.348 1.00 96.38 202 LYS A N 1
ATOM 1651 C CA . LYS A 1 202 ? 33.367 -1.035 -42.804 1.00 96.38 202 LYS A CA 1
ATOM 1652 C C . LYS A 1 202 ? 34.351 0.050 -43.239 1.00 96.38 202 LYS A C 1
ATOM 1654 O O . LYS A 1 202 ? 35.134 -0.184 -44.158 1.00 96.38 202 LYS A O 1
ATOM 1659 N N . ALA A 1 203 ? 34.322 1.222 -42.606 1.00 95.56 203 ALA A N 1
ATOM 1660 C CA . ALA A 1 203 ? 35.250 2.310 -42.903 1.00 95.56 203 ALA A CA 1
ATOM 1661 C C . ALA A 1 203 ? 36.697 1.919 -42.570 1.00 95.56 203 ALA A C 1
ATOM 1663 O O . ALA A 1 203 ? 37.580 2.115 -43.403 1.00 95.56 203 ALA A O 1
ATOM 1664 N N . ILE A 1 204 ? 36.920 1.293 -41.409 1.00 95.06 204 ILE A N 1
ATOM 1665 C CA . ILE A 1 204 ? 38.232 0.747 -41.034 1.00 95.06 204 ILE A CA 1
ATOM 1666 C C . ILE A 1 204 ? 38.650 -0.361 -42.003 1.00 95.06 204 ILE A C 1
ATOM 1668 O O . ILE A 1 204 ? 39.762 -0.332 -42.521 1.00 95.06 204 ILE A O 1
ATOM 1672 N N . GLY A 1 205 ? 37.757 -1.305 -42.307 1.00 94.12 205 GLY A N 1
ATOM 1673 C CA . GLY A 1 205 ? 38.047 -2.421 -43.211 1.00 94.12 205 GLY A CA 1
ATOM 1674 C C . GLY A 1 205 ? 38.347 -2.000 -44.653 1.00 94.12 205 GLY A C 1
ATOM 1675 O O . GLY A 1 205 ? 38.985 -2.747 -45.388 1.00 94.12 205 GLY A O 1
ATOM 1676 N N . LYS A 1 206 ? 37.920 -0.802 -45.070 1.00 93.88 206 LYS A N 1
ATOM 1677 C CA . LYS A 1 206 ? 38.231 -0.237 -46.392 1.00 93.88 206 LYS A CA 1
ATOM 1678 C C . LYS A 1 206 ? 39.671 0.284 -46.493 1.00 93.88 206 LYS A C 1
ATOM 1680 O O . LYS A 1 206 ? 40.153 0.492 -47.606 1.00 93.88 206 LYS A O 1
ATOM 1685 N N . HIS A 1 207 ? 40.344 0.530 -45.372 1.00 92.56 207 HIS A N 1
ATOM 1686 C CA . HIS A 1 207 ? 41.705 1.051 -45.376 1.00 92.56 207 HIS A CA 1
ATOM 1687 C C . HIS A 1 207 ? 42.670 0.065 -46.051 1.00 92.56 207 HIS A C 1
ATOM 1689 O O . HIS A 1 207 ? 42.712 -1.118 -45.712 1.00 92.56 207 HIS A O 1
ATOM 1695 N N . ASN A 1 208 ? 43.453 0.561 -47.011 1.00 94.62 208 ASN A N 1
ATOM 1696 C C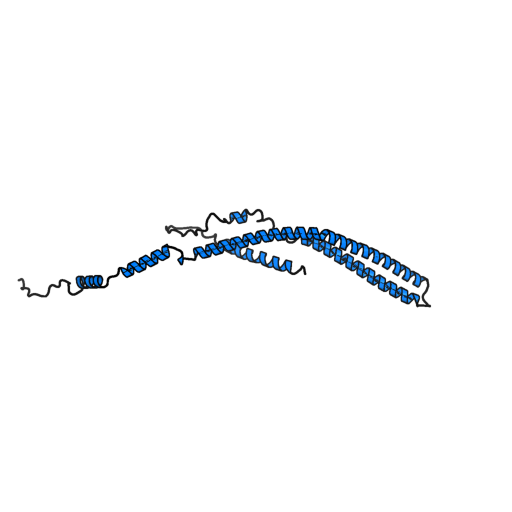A . ASN A 1 208 ? 44.444 -0.222 -47.736 1.00 94.62 208 ASN A CA 1
ATOM 1697 C C . ASN A 1 208 ? 45.815 0.447 -47.604 1.00 94.62 208 ASN A C 1
ATOM 1699 O O . ASN A 1 208 ? 46.083 1.497 -48.178 1.00 94.62 208 ASN A O 1
ATOM 1703 N N . ILE A 1 209 ? 46.703 -0.208 -46.862 1.00 95.50 209 ILE A N 1
ATOM 1704 C CA . ILE A 1 209 ? 48.041 0.306 -46.560 1.00 95.50 209 ILE A CA 1
ATOM 1705 C C . ILE A 1 209 ? 48.864 0.502 -47.842 1.00 95.50 209 ILE A C 1
ATOM 1707 O O . ILE A 1 209 ? 49.592 1.484 -47.970 1.00 95.50 209 ILE A O 1
ATOM 1711 N N . ASN A 1 210 ? 48.734 -0.400 -48.819 1.00 96.44 210 ASN A N 1
ATOM 1712 C CA . ASN A 1 210 ? 49.532 -0.334 -50.043 1.00 96.44 210 ASN A CA 1
ATOM 1713 C C . ASN A 1 210 ? 49.133 0.858 -50.914 1.00 96.44 210 ASN A C 1
ATOM 1715 O O . ASN A 1 210 ? 50.016 1.523 -51.448 1.00 96.44 210 ASN A O 1
ATOM 1719 N N . SER A 1 211 ? 47.835 1.179 -51.005 1.00 94.69 211 SER A N 1
ATOM 1720 C CA . SER A 1 211 ? 47.396 2.356 -51.768 1.00 94.69 211 SER A CA 1
ATOM 1721 C C . SER A 1 211 ? 47.923 3.656 -51.167 1.00 94.69 211 SER A C 1
ATOM 1723 O O . SER A 1 211 ? 48.284 4.573 -51.903 1.00 94.69 211 SER A O 1
ATOM 1725 N N . ASP A 1 212 ? 48.016 3.726 -49.839 1.00 95.19 212 ASP A N 1
ATOM 1726 C CA . ASP A 1 212 ? 48.518 4.911 -49.146 1.00 95.19 212 ASP A CA 1
ATOM 1727 C C . ASP A 1 212 ? 50.039 5.052 -49.325 1.00 95.19 212 ASP A C 1
ATOM 1729 O O . ASP A 1 212 ? 50.536 6.149 -49.600 1.00 95.19 212 ASP A O 1
ATOM 1733 N N . ILE A 1 213 ? 50.784 3.940 -49.264 1.00 95.56 213 ILE A N 1
ATOM 1734 C CA . ILE A 1 213 ? 52.227 3.908 -49.555 1.00 95.56 213 ILE A CA 1
ATOM 1735 C C . ILE A 1 213 ? 52.504 4.307 -51.011 1.00 95.56 213 ILE A C 1
ATOM 1737 O O . ILE A 1 213 ? 53.415 5.096 -51.271 1.00 95.56 213 ILE A O 1
ATOM 1741 N N . GLU A 1 214 ? 51.729 3.792 -51.967 1.00 95.75 214 GLU A N 1
ATOM 1742 C CA . GLU A 1 214 ? 51.831 4.162 -53.384 1.00 95.75 214 GLU A CA 1
ATOM 1743 C C . GLU A 1 214 ? 51.554 5.653 -53.593 1.00 95.75 214 GLU A C 1
ATOM 1745 O O . GLU A 1 214 ? 52.342 6.346 -54.244 1.00 95.75 214 GLU A O 1
ATOM 1750 N N . TYR A 1 215 ? 50.479 6.174 -52.991 1.00 95.19 215 TYR A N 1
ATOM 1751 C CA . TYR A 1 215 ? 50.153 7.596 -53.037 1.00 95.19 215 TYR A CA 1
ATOM 1752 C C . TYR A 1 215 ? 51.312 8.448 -52.507 1.00 95.19 215 TYR A C 1
ATOM 1754 O O . TYR A 1 215 ? 51.710 9.417 -53.162 1.00 95.19 215 TYR A O 1
ATOM 1762 N N . PHE A 1 216 ? 51.894 8.077 -51.366 1.00 95.94 216 PHE A N 1
ATOM 1763 C CA . PHE A 1 216 ? 53.017 8.807 -50.785 1.00 95.94 216 PHE A CA 1
ATOM 1764 C C . PHE A 1 216 ? 54.262 8.755 -51.680 1.00 95.94 216 PHE A C 1
ATOM 1766 O O . PHE A 1 216 ? 54.862 9.792 -51.966 1.00 95.94 216 PHE A O 1
ATOM 1773 N N . ASN A 1 217 ? 54.623 7.572 -52.184 1.00 94.50 217 ASN A N 1
ATOM 1774 C CA . ASN A 1 217 ? 55.785 7.394 -53.056 1.00 94.50 217 ASN A CA 1
ATOM 1775 C C . ASN A 1 217 ? 55.690 8.209 -54.347 1.00 94.50 217 ASN A C 1
ATOM 1777 O O . ASN A 1 217 ? 56.704 8.743 -54.807 1.00 94.50 217 ASN A O 1
ATOM 1781 N N . LYS A 1 218 ? 54.477 8.335 -54.891 1.00 94.38 218 LYS A N 1
ATOM 1782 C CA . LYS A 1 218 ? 54.188 9.124 -56.088 1.00 94.38 218 LYS A CA 1
ATOM 1783 C C . LYS A 1 218 ? 54.358 10.626 -55.876 1.00 94.38 218 LYS A C 1
ATOM 1785 O O . LYS A 1 218 ? 54.884 11.308 -56.753 1.00 94.38 218 LYS A O 1
ATOM 1790 N N . HIS A 1 219 ? 53.894 11.146 -54.742 1.00 93.88 219 HIS A N 1
ATOM 1791 C CA . HIS A 1 219 ? 53.843 12.594 -54.501 1.00 93.88 219 HIS A CA 1
ATOM 1792 C C . HIS A 1 219 ? 55.070 13.140 -53.772 1.00 93.88 219 HIS A C 1
ATOM 1794 O O . HIS A 1 219 ? 55.430 14.294 -53.987 1.00 93.88 219 HIS A O 1
ATOM 1800 N N . TYR A 1 220 ? 55.716 12.322 -52.941 1.00 93.31 220 TYR A N 1
ATOM 1801 C CA . TYR A 1 220 ? 56.815 12.751 -52.069 1.00 93.31 220 TYR A CA 1
ATOM 1802 C C . TYR A 1 220 ? 58.012 11.796 -52.063 1.00 93.31 220 TYR A C 1
ATOM 1804 O O . TYR A 1 220 ? 59.048 12.125 -51.492 1.00 93.31 220 TYR A O 1
ATOM 1812 N N . GLY A 1 221 ? 57.887 10.613 -52.664 1.00 90.12 221 GLY A N 1
ATOM 1813 C CA . GLY A 1 221 ? 58.944 9.608 -52.670 1.00 90.12 221 GLY A CA 1
ATOM 1814 C C . GLY A 1 221 ? 59.695 9.514 -53.995 1.00 90.12 221 GLY A C 1
ATOM 1815 O O . GLY A 1 221 ? 59.886 10.484 -54.728 1.00 90.12 221 GLY A O 1
ATOM 1816 N N . ARG A 1 222 ? 60.134 8.293 -54.296 1.00 86.56 222 ARG A N 1
ATOM 1817 C CA . ARG A 1 222 ? 61.039 7.969 -55.411 1.00 86.56 222 ARG A CA 1
ATOM 1818 C C . ARG A 1 222 ? 60.501 8.283 -56.808 1.00 86.56 222 ARG A C 1
ATOM 1820 O O . ARG A 1 222 ? 61.290 8.370 -57.741 1.00 86.56 222 ARG A O 1
ATOM 1827 N N . GLU A 1 223 ? 59.185 8.375 -56.970 1.00 88.94 223 GLU A N 1
ATOM 1828 C CA . GLU A 1 223 ? 58.555 8.602 -58.278 1.00 88.94 223 GLU A CA 1
ATOM 1829 C C . GLU A 1 223 ? 58.323 10.089 -58.560 1.00 88.94 223 GLU A C 1
ATOM 1831 O O . GLU A 1 223 ? 57.830 10.459 -59.630 1.00 88.94 223 GLU A O 1
ATOM 1836 N N . THR A 1 224 ? 58.706 10.958 -57.621 1.00 89.62 224 THR A N 1
ATOM 1837 C CA . THR A 1 224 ? 58.687 12.397 -57.851 1.00 89.62 224 THR A CA 1
ATOM 1838 C C . THR A 1 224 ? 59.668 12.758 -58.963 1.00 89.62 224 THR A C 1
ATOM 1840 O O . THR A 1 224 ? 60.815 12.309 -59.012 1.00 89.62 224 THR A O 1
ATOM 1843 N N . LYS A 1 225 ? 59.191 13.556 -59.922 1.00 83.94 225 LYS A N 1
ATOM 1844 C CA . LYS A 1 225 ? 60.003 13.978 -61.064 1.00 83.94 225 LYS A CA 1
ATOM 1845 C C . LYS A 1 225 ? 60.976 15.061 -60.620 1.00 83.94 225 LYS A C 1
ATOM 1847 O O . LYS A 1 225 ? 60.658 16.246 -60.671 1.00 83.94 225 LYS A O 1
ATOM 1852 N N . THR A 1 226 ? 62.170 14.643 -60.232 1.00 84.94 226 THR A N 1
ATOM 1853 C CA . THR A 1 226 ? 63.279 15.557 -59.971 1.00 84.94 226 THR A CA 1
ATOM 1854 C C . THR A 1 226 ? 64.044 15.803 -61.262 1.00 84.94 226 THR A C 1
ATOM 1856 O O . THR A 1 226 ? 64.509 14.867 -61.915 1.00 84.94 226 THR A O 1
ATOM 1859 N N . LYS A 1 227 ? 64.185 17.076 -61.637 1.00 83.12 227 LYS A N 1
ATOM 1860 C CA . LYS A 1 227 ? 65.167 17.473 -62.646 1.00 83.12 227 LYS A CA 1
ATOM 1861 C C . LYS A 1 227 ? 66.534 17.454 -61.975 1.00 83.12 227 LYS A C 1
ATOM 1863 O O . LYS A 1 227 ? 66.809 18.288 -61.118 1.00 83.12 227 LYS A O 1
ATOM 1868 N N . TRP A 1 228 ? 67.350 16.468 -62.320 1.00 87.31 228 TRP A N 1
ATOM 1869 C CA . TRP A 1 228 ? 68.726 16.408 -61.843 1.00 87.31 228 TRP A CA 1
ATOM 1870 C C . TRP A 1 228 ? 69.558 17.513 -62.501 1.00 87.31 228 TRP A C 1
ATOM 1872 O O . TRP A 1 228 ? 69.284 17.834 -63.659 1.00 87.31 228 TRP A O 1
ATOM 1882 N N . PRO A 1 229 ? 70.546 18.097 -61.799 1.00 91.06 229 PRO A N 1
ATOM 1883 C CA . PRO A 1 229 ? 71.420 19.104 -62.384 1.00 91.06 229 PRO A CA 1
ATOM 1884 C C . PRO A 1 229 ? 72.107 18.556 -63.635 1.00 91.06 229 PRO A C 1
ATOM 1886 O O . PRO A 1 229 ? 72.731 17.494 -63.598 1.00 91.06 229 PRO A O 1
ATOM 1889 N N . VAL A 1 230 ? 71.979 19.286 -64.736 1.00 87.81 230 VAL A N 1
ATOM 1890 C CA . VAL A 1 230 ? 72.707 19.050 -65.984 1.00 87.81 230 VAL A CA 1
ATOM 1891 C C . VAL A 1 230 ? 73.536 20.300 -66.248 1.00 87.81 230 VAL A C 1
ATOM 1893 O O . VAL A 1 230 ? 73.227 21.367 -65.726 1.00 87.81 230 VAL A O 1
ATOM 1896 N N . PHE A 1 231 ? 74.624 20.163 -66.997 1.00 88.06 231 PHE A N 1
ATOM 1897 C CA . PHE A 1 231 ? 75.425 21.308 -67.406 1.00 88.06 231 PHE A CA 1
ATOM 1898 C C . PHE A 1 231 ? 74.553 22.311 -68.179 1.00 88.06 231 PHE A C 1
ATOM 1900 O O . PHE A 1 231 ? 73.914 21.939 -69.164 1.00 88.06 231 PHE A O 1
ATOM 1907 N N . GLU A 1 232 ? 74.509 23.553 -67.702 1.00 88.38 232 GLU A N 1
ATOM 1908 C CA . GLU A 1 232 ? 73.820 24.670 -68.346 1.00 88.38 232 GLU A CA 1
ATOM 1909 C C . GLU A 1 232 ? 74.886 25.605 -68.924 1.00 88.38 232 GLU A C 1
ATOM 1911 O O . GLU A 1 232 ? 75.793 26.031 -68.204 1.00 88.38 232 GLU A O 1
ATOM 1916 N N . ASP A 1 233 ? 74.802 25.896 -70.223 1.00 86.00 233 ASP A N 1
ATOM 1917 C CA . ASP A 1 233 ? 75.683 26.876 -70.854 1.00 86.00 233 ASP A CA 1
ATOM 1918 C C . ASP A 1 233 ? 75.395 28.274 -70.290 1.00 86.00 233 ASP A C 1
ATOM 1920 O O . ASP A 1 233 ? 74.240 28.656 -70.085 1.00 86.00 233 ASP A O 1
ATOM 1924 N N . VAL A 1 234 ? 76.450 29.059 -70.056 1.00 76.19 234 VAL A N 1
ATOM 1925 C CA . VAL A 1 234 ? 76.300 30.461 -69.657 1.00 76.19 234 VAL A CA 1
ATOM 1926 C C . VAL A 1 234 ? 75.742 31.217 -70.857 1.00 76.19 234 VAL A C 1
ATOM 1928 O O . VAL A 1 234 ? 76.439 31.420 -71.848 1.00 76.19 234 VAL A O 1
ATOM 1931 N N . HIS A 1 235 ? 74.471 31.598 -70.787 1.00 69.94 235 HIS A N 1
ATOM 1932 C CA . HIS A 1 235 ? 73.896 32.519 -71.756 1.00 69.94 235 HIS A CA 1
ATOM 1933 C C . HIS A 1 235 ? 74.555 33.898 -71.567 1.00 69.94 235 HIS A C 1
ATOM 1935 O O . HIS A 1 235 ? 74.370 34.517 -70.518 1.00 69.94 235 HIS A O 1
ATOM 1941 N N . GLU A 1 236 ? 75.355 34.335 -72.549 1.00 48.12 236 GLU A N 1
ATOM 1942 C CA . GLU A 1 236 ? 75.792 35.737 -72.709 1.00 48.12 236 GLU A CA 1
ATOM 1943 C C . GLU A 1 236 ? 74.624 36.655 -73.091 1.00 48.12 236 GLU A C 1
ATOM 1945 O O . GLU A 1 236 ? 73.771 36.234 -73.911 1.00 48.12 236 GLU A O 1
#

pLDDT: mean 75.27, std 22.9, range [31.2, 97.31]

Organism: NCBI:txid392033

Sequence (236 aa):
MTKNWERFFFISCDQHWLVYFNLLTASTTTTSTTTATTPIMQCILPQSQTTPEKYLSNPWHGKGFCEPNQYKSAIDRCEGAHKSSKQEFHHASRKLHQAKRAEEIIKTDLGAADEQKKKIKDSVHHYESKTETCRSTYSKLMEDMKAEQPGYEEEMFKILSRTDDFERERLNQFKLMFNALQEAVSIEKDARHTEMSDLFNKAIGKHNINSDIEYFNKHYGRETKTKWPVFEDVHE

Nearest PDB structures (foldseek):
  4bne-assembly1_B  TM=9.066E-01  e=2.837E-07  Gallus gallus
  2x3v-assembly2_C  TM=8.820E-01  e=1.028E-06  Mus musculus
  3i2w-assembly1_B  TM=8.258E-01  e=7.567E-07  Drosophila melanogaster
  3lll-assembly1_B  TM=8.734E-01  e=3.961E-06  Mus musculus
  3q0k-assembly2_D  TM=8.772E-01  e=4.070E-05  Homo sapiens

Secondary structure (DSSP, 8-state):
-THHHHHHHHHHHHHHHHHHHHHHGGGS------------------TTS--HHHHHT-TTTTS-TT-TTTTHHHHHHHHHHHHHHHHHHHHHHHHHHHHHHHHHHHHH-TT--HHHHHHHHHHHHHHHHHHHHHHHHHHHHHHHHHHHHHHHHHHHHHHHHHHHHHHHHHHHHHHHHHHHHHHHH-GGG-HHHHHHHHHHHHHHHT--HHHHHHHHHHHHSTTS------------